Protein AF-A0A7S0FI07-F1 (afdb_monomer)

Structure (mmCIF, N/CA/C/O backbone):
data_AF-A0A7S0FI07-F1
#
_entry.id   AF-A0A7S0FI07-F1
#
loop_
_atom_site.group_PDB
_atom_site.id
_atom_site.type_symbol
_atom_site.label_atom_id
_atom_site.label_alt_id
_atom_site.label_comp_id
_atom_site.label_asym_id
_atom_site.label_entity_id
_atom_site.label_seq_id
_atom_site.pdbx_PDB_ins_code
_atom_site.Cartn_x
_atom_site.Cartn_y
_atom_site.Cartn_z
_atom_site.occupancy
_atom_site.B_iso_or_equiv
_atom_site.auth_seq_id
_atom_site.auth_comp_id
_atom_site.auth_asym_id
_atom_site.auth_atom_id
_atom_site.pdbx_PDB_model_num
ATOM 1 N N . ILE A 1 1 ? -4.159 -1.633 2.602 1.00 97.25 1 ILE A N 1
ATOM 2 C CA . ILE A 1 1 ? -3.227 -0.858 1.738 1.00 97.25 1 ILE A CA 1
ATOM 3 C C . ILE A 1 1 ? -1.785 -1.321 1.970 1.00 97.25 1 ILE A C 1
ATOM 5 O O . ILE A 1 1 ? -1.098 -0.778 2.839 1.00 97.25 1 ILE A O 1
ATOM 9 N N . PRO A 1 2 ? -1.316 -2.343 1.240 1.00 94.88 2 PRO A N 1
ATOM 10 C CA . PRO A 1 2 ? 0.093 -2.727 1.240 1.00 94.88 2 PRO A CA 1
ATOM 11 C C . PRO A 1 2 ? 0.998 -1.603 0.724 1.00 94.88 2 PRO A C 1
ATOM 13 O O . PRO A 1 2 ? 0.717 -1.014 -0.317 1.00 94.88 2 PRO A O 1
ATOM 16 N N . GLY A 1 3 ? 2.063 -1.268 1.461 1.00 91.81 3 GLY A N 1
ATOM 17 C CA . GLY A 1 3 ? 2.959 -0.158 1.096 1.00 91.81 3 GLY A CA 1
ATOM 18 C C . GLY A 1 3 ? 2.365 1.238 1.334 1.00 91.81 3 GLY A C 1
ATOM 19 O O . GLY A 1 3 ? 2.885 2.231 0.831 1.00 91.81 3 GLY A O 1
ATOM 20 N N . GLY A 1 4 ? 1.289 1.341 2.121 1.00 94.38 4 GLY A N 1
ATOM 21 C CA . GLY A 1 4 ? 0.544 2.588 2.337 1.00 94.38 4 GLY A CA 1
ATOM 22 C C . GLY A 1 4 ? 1.235 3.651 3.201 1.00 94.38 4 GLY A C 1
ATOM 23 O O . GLY A 1 4 ? 0.639 4.687 3.469 1.00 94.38 4 GLY A O 1
ATOM 24 N N . THR A 1 5 ? 2.474 3.436 3.646 1.00 93.94 5 THR A N 1
ATOM 25 C CA . THR A 1 5 ? 3.203 4.398 4.494 1.00 93.94 5 THR A CA 1
ATOM 26 C C . THR A 1 5 ? 3.771 5.592 3.722 1.00 93.94 5 THR A C 1
ATOM 28 O O . THR A 1 5 ? 4.233 6.546 4.343 1.00 93.94 5 THR A O 1
ATOM 31 N N . GLY A 1 6 ? 3.797 5.538 2.386 1.00 92.19 6 GLY A N 1
ATOM 32 C CA . GLY A 1 6 ? 4.234 6.646 1.529 1.00 92.19 6 GLY A CA 1
ATOM 33 C C . GLY A 1 6 ? 3.204 7.777 1.425 1.00 92.19 6 GLY A C 1
ATOM 34 O O . GLY A 1 6 ? 2.081 7.653 1.904 1.00 92.19 6 GLY A O 1
ATOM 35 N N . THR A 1 7 ? 3.569 8.871 0.754 1.00 93.31 7 THR A N 1
ATOM 36 C CA . THR A 1 7 ? 2.727 10.077 0.609 1.00 93.31 7 THR A CA 1
ATOM 37 C C . THR A 1 7 ? 1.359 9.786 -0.011 1.00 93.31 7 THR A C 1
ATOM 39 O O . THR A 1 7 ? 0.341 10.185 0.550 1.00 93.31 7 THR A O 1
ATOM 42 N N . ILE A 1 8 ? 1.322 9.034 -1.117 1.00 95.44 8 ILE A N 1
ATOM 43 C CA . ILE A 1 8 ? 0.070 8.622 -1.774 1.00 95.44 8 ILE A CA 1
ATOM 44 C C . ILE A 1 8 ? -0.773 7.764 -0.825 1.00 95.44 8 ILE A C 1
ATOM 46 O O . ILE A 1 8 ? -1.960 8.018 -0.652 1.00 95.44 8 ILE A O 1
ATOM 50 N N . GLY A 1 9 ? -0.157 6.783 -0.160 1.00 96.38 9 GLY A N 1
ATOM 51 C CA . GLY A 1 9 ? -0.863 5.893 0.760 1.00 96.38 9 GLY A CA 1
ATOM 52 C C . GLY A 1 9 ? -1.469 6.621 1.955 1.00 96.38 9 GLY A C 1
ATOM 53 O O . GLY A 1 9 ? -2.621 6.366 2.291 1.00 96.38 9 GLY A O 1
ATOM 54 N N . GLN A 1 10 ? -0.749 7.581 2.539 1.00 96.69 10 GLN A N 1
ATOM 55 C CA . GLN A 1 10 ? -1.261 8.414 3.628 1.00 96.69 10 GLN A CA 1
ATOM 56 C C . GLN A 1 10 ? -2.411 9.319 3.182 1.00 96.69 10 GLN A C 1
ATOM 58 O O . GLN A 1 10 ? -3.365 9.494 3.939 1.00 96.69 10 GLN A O 1
ATOM 63 N N . LYS A 1 11 ? -2.337 9.890 1.974 1.00 97.38 11 LYS A N 1
ATOM 64 C CA . LYS A 1 11 ? -3.410 10.718 1.410 1.00 97.38 11 LYS A CA 1
ATOM 65 C C . LYS A 1 11 ? -4.671 9.886 1.165 1.00 97.38 11 LYS A C 1
ATOM 67 O O . LYS A 1 11 ? -5.731 10.237 1.666 1.00 97.38 11 LYS A O 1
ATOM 72 N N . VAL A 1 12 ? -4.536 8.752 0.481 1.00 97.94 12 VAL A N 1
ATOM 73 C CA . VAL A 1 12 ? -5.646 7.822 0.219 1.00 97.94 12 VAL A CA 1
ATOM 74 C C . VAL A 1 12 ? -6.265 7.333 1.530 1.00 97.94 12 VAL A C 1
ATOM 76 O O . VAL A 1 12 ? -7.479 7.395 1.702 1.00 97.94 12 VAL A O 1
ATOM 79 N N . ALA A 1 13 ? -5.439 6.903 2.488 1.00 98.19 13 ALA A N 1
ATOM 80 C CA . ALA A 1 13 ? -5.913 6.401 3.773 1.00 98.19 13 ALA A CA 1
ATOM 81 C C . ALA A 1 13 ? -6.679 7.457 4.582 1.00 98.19 13 ALA A C 1
ATOM 83 O O . ALA A 1 13 ? -7.720 7.137 5.155 1.00 98.19 13 ALA A O 1
ATOM 84 N N . SER A 1 14 ? -6.205 8.707 4.621 1.00 98.00 14 SER A N 1
ATOM 85 C CA . SER A 1 14 ? -6.900 9.768 5.357 1.00 98.00 14 SER A CA 1
ATOM 86 C C . SER A 1 14 ? -8.191 10.190 4.664 1.00 98.00 14 SER A C 1
ATOM 88 O O . SER A 1 14 ? -9.191 10.421 5.342 1.00 98.00 14 SER A O 1
ATOM 90 N N . THR A 1 15 ? -8.215 10.244 3.328 1.00 98.12 15 THR A N 1
ATOM 91 C CA . THR A 1 15 ? -9.437 10.581 2.587 1.00 98.12 15 THR A CA 1
ATOM 92 C C . THR A 1 15 ? -10.502 9.493 2.751 1.00 98.12 15 THR A C 1
ATOM 94 O O . THR A 1 15 ? -11.612 9.817 3.171 1.00 98.12 15 THR A O 1
ATOM 97 N N . LEU A 1 16 ? -10.157 8.212 2.580 1.00 98.00 16 LEU A N 1
ATOM 98 C CA . LEU A 1 16 ? -11.072 7.092 2.852 1.00 98.00 16 LEU A CA 1
ATOM 99 C C . LEU A 1 16 ? -11.555 7.099 4.311 1.00 98.00 16 LEU A C 1
ATOM 101 O O . LEU A 1 16 ? -12.747 6.960 4.587 1.00 98.00 16 LEU A O 1
ATOM 105 N N . GLY A 1 17 ? -10.643 7.339 5.257 1.00 97.50 17 GLY A N 1
ATOM 106 C CA . GLY A 1 17 ? -10.983 7.486 6.671 1.00 97.50 17 GLY A CA 1
ATOM 107 C C . GLY A 1 17 ? -11.980 8.623 6.929 1.00 97.50 17 GLY A C 1
ATOM 108 O O . GLY A 1 17 ? -12.932 8.447 7.687 1.00 97.50 17 GLY A O 1
ATOM 109 N N . SER A 1 18 ? -11.821 9.777 6.274 1.00 97.44 18 SER A N 1
ATOM 110 C CA . SER A 1 18 ? -12.755 10.908 6.407 1.00 97.44 18 SER A CA 1
ATOM 111 C C . SER A 1 18 ? -14.141 10.637 5.814 1.00 97.44 18 SER A C 1
ATOM 113 O O . SER A 1 18 ? -15.126 11.183 6.305 1.00 97.44 18 SER A O 1
ATOM 115 N N . GLN A 1 19 ? -14.226 9.753 4.818 1.00 96.81 19 GLN A N 1
ATOM 116 C CA . GLN A 1 19 ? -15.480 9.293 4.212 1.00 96.81 19 GLN A CA 1
ATOM 117 C C . GLN A 1 19 ? -16.168 8.186 5.031 1.00 96.81 19 GLN A C 1
ATOM 119 O O . GLN A 1 19 ? -17.273 7.766 4.707 1.00 96.81 19 GLN A O 1
ATOM 124 N N . GLY A 1 20 ? -15.553 7.738 6.131 1.00 96.88 20 GLY A N 1
ATOM 125 C CA . GLY A 1 20 ? -16.136 6.765 7.055 1.00 96.88 20 GLY A CA 1
ATOM 126 C C . GLY A 1 20 ? -15.642 5.331 6.871 1.00 96.88 20 GLY A C 1
ATOM 127 O O . GLY A 1 20 ? -15.995 4.477 7.689 1.00 96.88 20 GLY A O 1
ATOM 128 N N . HIS A 1 21 ? -14.784 5.065 5.885 1.00 96.94 21 HIS A N 1
ATOM 129 C CA . HIS A 1 21 ? -14.209 3.739 5.670 1.00 96.94 21 HIS A CA 1
ATOM 130 C C . HIS A 1 21 ? -13.187 3.387 6.756 1.00 96.94 21 HIS A C 1
ATOM 132 O O . HIS A 1 21 ? -12.459 4.244 7.262 1.00 96.94 21 HIS A O 1
ATOM 138 N N . SER A 1 22 ? -13.116 2.104 7.102 1.00 97.69 22 SER A N 1
ATOM 139 C CA . SER A 1 22 ? -12.035 1.558 7.924 1.00 97.69 22 SER A CA 1
ATOM 140 C C . SER A 1 22 ? -10.844 1.238 7.028 1.00 97.69 22 SER A C 1
ATOM 142 O O . SER A 1 22 ? -10.991 0.539 6.028 1.00 97.69 22 SER A O 1
ATOM 144 N N . VAL A 1 23 ? -9.658 1.732 7.377 1.00 98.19 23 VAL A N 1
ATOM 145 C CA . VAL A 1 23 ? -8.452 1.559 6.564 1.00 98.19 23 VAL A CA 1
ATOM 146 C C . VAL A 1 23 ? -7.369 0.879 7.383 1.00 98.19 23 VAL A C 1
ATOM 148 O O . VAL A 1 23 ? -7.037 1.305 8.488 1.00 98.19 23 VAL A O 1
ATOM 151 N N . GLN A 1 24 ? -6.758 -0.154 6.811 1.00 97.62 24 GLN A N 1
ATOM 152 C CA . GLN A 1 24 ? -5.574 -0.786 7.377 1.00 97.62 24 GLN A CA 1
ATOM 153 C C . GLN A 1 24 ? -4.392 -0.650 6.414 1.00 97.62 24 GLN A C 1
ATOM 155 O O . GLN A 1 24 ? -4.460 -1.055 5.248 1.00 97.62 24 GLN A O 1
ATOM 160 N N . ILE A 1 25 ? -3.298 -0.056 6.882 1.00 97.00 25 ILE A N 1
ATOM 161 C CA . ILE A 1 25 ? -2.036 0.050 6.145 1.00 97.00 25 ILE A CA 1
ATOM 162 C C . ILE A 1 25 ? -1.157 -1.136 6.530 1.00 97.00 25 ILE A C 1
ATOM 164 O O . ILE A 1 25 ? -0.873 -1.329 7.711 1.00 97.00 25 ILE A O 1
ATOM 168 N N . LEU A 1 26 ? -0.689 -1.895 5.533 1.00 93.81 26 LEU A N 1
ATOM 169 C CA . LEU A 1 26 ? 0.289 -2.953 5.774 1.00 93.81 26 LEU A CA 1
ATOM 170 C C . LEU A 1 26 ? 1.700 -2.390 5.628 1.00 93.81 26 LEU A C 1
ATOM 172 O O . LEU A 1 26 ? 2.062 -1.833 4.582 1.00 93.81 26 LEU A O 1
ATOM 176 N N . CYS A 1 27 ? 2.490 -2.535 6.684 1.00 90.19 27 CYS A N 1
ATOM 177 C CA . CYS A 1 27 ? 3.855 -2.031 6.783 1.00 90.19 27 CYS A CA 1
ATOM 178 C C . CYS A 1 27 ? 4.761 -3.079 7.433 1.00 90.19 27 CYS A C 1
ATOM 180 O O . CYS A 1 27 ? 4.278 -3.992 8.088 1.00 90.19 27 CYS A O 1
ATOM 182 N N . ARG A 1 28 ? 6.078 -2.989 7.231 1.00 86.06 28 ARG A N 1
ATOM 183 C CA . ARG A 1 28 ? 7.005 -4.010 7.759 1.00 86.06 28 ARG A CA 1
ATOM 184 C C . ARG A 1 28 ? 7.173 -3.954 9.277 1.00 86.06 28 ARG A C 1
ATOM 186 O O . ARG A 1 28 ? 7.682 -4.901 9.866 1.00 86.06 28 ARG A O 1
ATOM 193 N N . ASN A 1 29 ? 6.832 -2.815 9.880 1.00 87.31 29 ASN A N 1
ATOM 194 C CA . ASN A 1 29 ? 6.930 -2.599 11.314 1.00 87.31 29 ASN A CA 1
ATOM 195 C C . ASN A 1 29 ? 6.017 -1.437 11.749 1.00 87.31 29 ASN A C 1
ATOM 197 O O . ASN A 1 29 ? 6.360 -0.263 11.595 1.00 87.31 29 ASN A O 1
ATOM 201 N N . ALA A 1 30 ? 4.860 -1.761 12.308 1.00 90.06 30 ALA A N 1
ATOM 202 C CA . ALA A 1 30 ? 3.820 -0.848 12.753 1.00 90.06 30 ALA A CA 1
ATOM 203 C C . ALA A 1 30 ? 4.283 -0.012 13.946 1.00 90.06 30 ALA A C 1
ATOM 205 O O . ALA A 1 30 ? 3.937 1.167 14.044 1.00 90.06 30 ALA A O 1
ATOM 206 N N . PHE A 1 31 ? 5.114 -0.579 14.825 1.00 89.19 31 PHE A N 1
ATOM 207 C CA . PHE A 1 31 ? 5.710 0.159 15.937 1.00 89.19 31 PHE A CA 1
ATOM 208 C C . PHE A 1 31 ? 6.606 1.298 15.428 1.00 89.19 31 PHE A C 1
ATOM 210 O O . PHE A 1 31 ? 6.427 2.452 15.817 1.00 89.19 31 PHE A O 1
ATOM 217 N N . LEU A 1 32 ? 7.518 1.013 14.494 1.00 89.12 32 LEU A N 1
ATOM 218 C CA . LEU A 1 32 ? 8.396 2.027 13.901 1.00 89.12 32 LEU A CA 1
ATOM 219 C C . LEU A 1 32 ? 7.628 2.998 12.996 1.00 89.12 32 LEU A C 1
ATOM 221 O O . LEU A 1 32 ? 7.880 4.203 13.032 1.00 89.12 32 LEU A O 1
ATOM 225 N N . ALA A 1 33 ? 6.654 2.507 12.228 1.00 90.19 33 ALA A N 1
ATOM 226 C CA . ALA A 1 33 ? 5.837 3.342 11.353 1.00 90.19 33 ALA A CA 1
ATOM 227 C C . ALA A 1 33 ? 4.923 4.306 12.135 1.00 90.19 33 ALA A C 1
ATOM 229 O O . ALA A 1 33 ? 4.631 5.398 11.640 1.00 90.19 33 ALA A O 1
ATOM 230 N N . SER A 1 34 ? 4.505 3.948 13.355 1.00 92.50 34 SER A N 1
ATOM 231 C CA . SER A 1 34 ? 3.706 4.798 14.256 1.00 92.50 34 SER A CA 1
ATOM 232 C C . SER A 1 34 ? 4.537 5.650 15.218 1.00 92.50 34 SER A C 1
ATOM 234 O O . SER A 1 34 ? 3.970 6.469 15.947 1.00 92.50 34 SER A O 1
ATOM 236 N N . ALA A 1 35 ? 5.866 5.511 15.223 1.00 91.50 35 ALA A N 1
ATOM 237 C CA . ALA A 1 35 ? 6.731 6.239 16.143 1.00 91.50 35 ALA A CA 1
ATOM 238 C C . ALA A 1 35 ? 6.511 7.768 16.043 1.00 91.50 35 ALA A C 1
ATOM 240 O O . ALA A 1 35 ? 6.323 8.295 14.941 1.00 91.50 35 ALA A O 1
ATOM 241 N N . PRO A 1 36 ? 6.537 8.519 17.166 1.00 90.69 36 PRO A N 1
ATOM 242 C CA . PRO A 1 36 ? 6.325 9.971 17.150 1.00 90.69 36 PRO A CA 1
ATOM 243 C C . PRO A 1 36 ? 7.303 10.721 16.240 1.00 90.69 36 PRO A C 1
ATOM 245 O O . PRO A 1 36 ? 6.927 11.706 15.612 1.00 90.69 36 PRO A O 1
ATOM 248 N N . ALA A 1 37 ? 8.538 10.228 16.155 1.00 87.75 37 ALA A N 1
ATOM 249 C CA . ALA A 1 37 ? 9.566 10.708 15.247 1.00 87.75 37 ALA A CA 1
ATOM 250 C C . ALA A 1 37 ? 9.958 9.595 14.27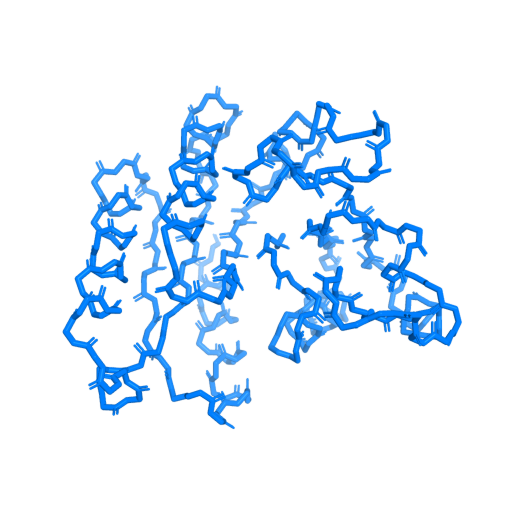3 1.00 87.75 37 ALA A C 1
ATOM 252 O O . ALA A 1 37 ? 9.904 8.412 14.616 1.00 87.75 37 ALA A O 1
ATOM 253 N N . ARG A 1 38 ? 10.381 9.975 13.065 1.00 86.81 38 ARG A N 1
ATOM 254 C CA . ARG A 1 38 ? 10.894 9.026 12.077 1.00 86.81 38 ARG A CA 1
A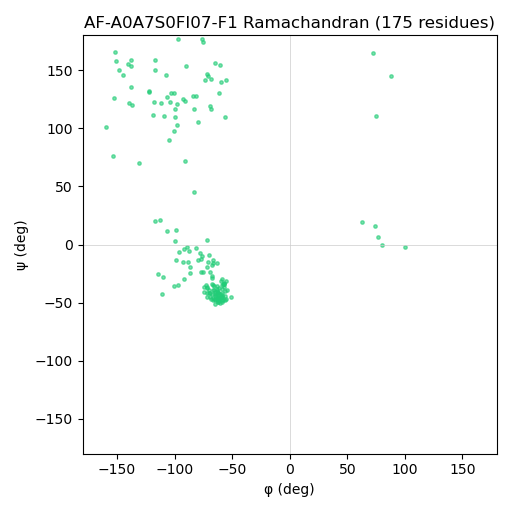TOM 255 C C . ARG A 1 38 ? 12.233 8.468 12.551 1.00 86.81 38 ARG A C 1
ATOM 257 O O . ARG A 1 38 ? 13.198 9.214 12.673 1.00 86.81 38 ARG A O 1
ATOM 264 N N . VAL A 1 39 ? 12.279 7.160 12.791 1.00 78.94 39 VAL A N 1
ATOM 265 C CA . VAL A 1 39 ? 13.484 6.468 13.281 1.00 78.94 39 VAL A CA 1
ATOM 266 C C . VAL A 1 39 ? 14.340 5.927 12.129 1.00 78.94 39 VAL A C 1
ATOM 268 O O . VAL A 1 39 ? 15.557 5.865 12.246 1.00 78.94 39 VAL A O 1
ATOM 271 N N . SER A 1 40 ? 13.722 5.570 10.998 1.00 77.19 40 SER A N 1
ATOM 272 C CA . SER A 1 40 ? 14.416 5.100 9.792 1.00 77.19 40 SER A CA 1
ATOM 273 C C . SER A 1 40 ? 13.624 5.445 8.523 1.00 77.19 40 SER A C 1
ATOM 275 O O . SER A 1 40 ? 12.412 5.697 8.558 1.00 77.19 40 SER A O 1
ATOM 277 N N . SER A 1 41 ? 14.313 5.487 7.383 1.00 72.69 41 SER A N 1
ATOM 278 C CA . SER A 1 41 ? 13.683 5.538 6.066 1.00 72.69 41 SER A CA 1
ATOM 279 C C . SER A 1 41 ? 13.091 4.213 5.607 1.00 72.69 41 SER A C 1
ATOM 281 O O . SER A 1 41 ? 12.169 4.233 4.792 1.00 72.69 41 SER A O 1
ATOM 283 N N . ASP A 1 42 ? 13.580 3.102 6.146 1.00 72.44 42 ASP A N 1
ATOM 284 C CA . ASP A 1 42 ? 13.507 1.791 5.495 1.00 72.44 42 ASP A CA 1
ATOM 285 C C . ASP A 1 42 ? 12.195 1.057 5.790 1.00 72.44 42 ASP A C 1
ATOM 287 O O . ASP A 1 42 ? 11.723 0.258 4.986 1.00 72.44 42 ASP A O 1
ATOM 291 N N . PHE A 1 43 ? 11.553 1.381 6.914 1.00 72.94 43 PHE A N 1
ATOM 292 C CA . PHE A 1 43 ? 10.313 0.737 7.366 1.00 72.94 43 PHE A CA 1
ATOM 293 C C . PHE A 1 43 ? 9.045 1.548 7.058 1.00 72.94 43 PHE A C 1
ATOM 295 O O . PHE A 1 43 ? 7.941 1.140 7.420 1.00 72.94 43 PHE A O 1
ATOM 302 N N . GLY A 1 44 ? 9.193 2.689 6.374 1.00 80.69 44 GLY A N 1
ATOM 303 C CA . GLY A 1 44 ? 8.123 3.672 6.220 1.00 80.69 44 GLY A CA 1
ATOM 304 C C . GLY A 1 44 ? 7.841 4.438 7.517 1.00 80.69 44 GLY A C 1
ATOM 305 O O . GLY A 1 44 ? 8.290 4.070 8.600 1.00 80.69 44 GLY A O 1
ATOM 306 N N . TRP A 1 45 ? 7.121 5.554 7.409 1.00 90.50 45 TRP A N 1
ATOM 307 C CA . TRP A 1 45 ? 6.739 6.352 8.572 1.00 90.50 45 TRP A CA 1
ATOM 308 C C . TRP A 1 45 ? 5.442 7.105 8.301 1.00 90.50 45 TRP A C 1
ATOM 310 O O . TRP A 1 45 ? 5.340 7.824 7.311 1.00 90.50 45 TRP A O 1
ATOM 320 N N . VAL A 1 46 ? 4.474 6.919 9.194 1.00 91.69 46 VAL A N 1
ATOM 321 C CA . VAL A 1 46 ? 3.171 7.597 9.198 1.00 91.69 46 VAL A CA 1
ATOM 322 C C . VAL A 1 46 ? 3.101 8.564 10.382 1.00 91.69 46 VAL A C 1
ATOM 324 O O . VAL A 1 46 ? 2.680 9.707 10.239 1.00 91.69 46 VAL A O 1
ATOM 327 N N . GLY A 1 47 ? 3.590 8.121 11.542 1.00 93.25 47 GLY A N 1
ATOM 328 C CA . GLY A 1 47 ? 3.729 8.930 12.745 1.00 93.25 47 GLY A CA 1
ATOM 329 C C . GLY A 1 47 ? 2.487 8.956 13.636 1.00 93.25 47 GLY A C 1
ATOM 330 O O . GLY A 1 47 ? 1.342 8.972 13.181 1.00 93.25 47 GLY A O 1
ATOM 331 N N . LYS A 1 48 ? 2.719 9.012 14.953 1.00 94.00 48 LYS A N 1
ATOM 332 C CA . LYS A 1 48 ? 1.659 8.997 15.976 1.00 94.00 48 LYS A CA 1
ATOM 333 C C . LYS A 1 48 ? 0.631 10.117 15.796 1.00 94.00 48 LYS A C 1
ATOM 335 O O . LYS A 1 48 ? -0.560 9.894 15.977 1.00 94.00 48 LYS A O 1
ATOM 340 N N . SER A 1 49 ? 1.086 11.317 15.427 1.00 95.31 49 SER A N 1
ATOM 341 C CA . SER A 1 49 ? 0.190 12.461 15.216 1.00 95.31 49 SER A CA 1
ATOM 342 C C . SER A 1 49 ? -0.786 12.226 14.066 1.00 95.31 49 SER A C 1
ATOM 344 O O . SER A 1 49 ? -1.939 12.625 14.176 1.00 95.31 49 SER A O 1
ATOM 346 N N . TYR A 1 50 ? -0.349 11.575 12.984 1.00 96.62 50 TYR A N 1
ATOM 347 C CA . TYR A 1 50 ? -1.231 11.246 11.869 1.00 96.62 50 TYR A CA 1
ATOM 348 C C . TYR A 1 50 ? -2.314 10.261 12.314 1.00 96.62 50 TYR A C 1
ATOM 350 O O . TYR A 1 50 ? -3.488 10.498 12.047 1.00 96.62 50 TYR A O 1
ATOM 358 N N . LEU A 1 51 ? -1.937 9.189 13.021 1.00 96.81 51 LEU A N 1
ATOM 359 C CA . LEU A 1 51 ? -2.888 8.165 13.472 1.00 96.81 51 LEU A CA 1
ATOM 360 C C . LEU A 1 51 ? -3.920 8.743 14.448 1.00 96.81 51 LEU A C 1
ATOM 362 O O . LEU A 1 51 ? -5.106 8.461 14.328 1.00 96.81 51 LEU A O 1
ATOM 366 N N . ASN A 1 52 ? -3.492 9.627 15.354 1.00 97.00 52 ASN A N 1
ATOM 367 C CA . ASN A 1 52 ? -4.405 10.326 16.260 1.00 97.00 52 ASN A CA 1
ATOM 368 C C . ASN A 1 52 ? -5.433 11.192 15.510 1.00 97.00 52 ASN A C 1
ATOM 370 O O . ASN A 1 52 ? -6.587 11.262 15.925 1.00 97.00 52 ASN A O 1
ATOM 374 N N . SER A 1 53 ? -5.028 11.839 14.414 1.00 97.62 53 SER A N 1
ATOM 375 C CA . SER A 1 53 ? -5.925 12.648 13.577 1.00 97.62 53 SER A CA 1
ATOM 376 C C . SER A 1 53 ? -6.785 11.816 12.619 1.00 97.62 53 SER A C 1
ATOM 378 O O . SER A 1 53 ? -7.735 12.344 12.049 1.00 97.62 53 SER A O 1
ATOM 380 N N . ASN A 1 54 ? -6.470 10.532 12.431 1.00 97.75 54 ASN A N 1
ATOM 381 C CA . ASN A 1 54 ? -7.141 9.632 11.494 1.00 97.75 54 ASN A CA 1
ATOM 382 C C . ASN A 1 54 ? -7.518 8.315 12.201 1.00 97.75 54 ASN A C 1
ATOM 384 O O . ASN A 1 54 ? -6.947 7.270 11.892 1.00 97.75 54 ASN A O 1
ATOM 388 N N . PRO A 1 55 ? -8.492 8.322 13.133 1.00 97.12 55 PRO A N 1
ATOM 389 C CA . PRO A 1 55 ? -8.774 7.182 14.015 1.00 97.12 55 PRO A CA 1
ATOM 390 C C . PRO A 1 55 ? -9.312 5.933 13.299 1.00 97.12 55 PRO A C 1
ATOM 392 O O . PRO A 1 55 ? -9.349 4.857 13.888 1.00 97.12 55 PRO A O 1
ATOM 395 N N . ARG A 1 56 ? -9.737 6.059 12.036 1.00 97.88 56 ARG A N 1
ATOM 396 C CA . ARG A 1 56 ? -10.144 4.926 11.188 1.00 97.88 56 ARG A CA 1
ATOM 397 C C . ARG A 1 56 ? -8.983 4.286 10.429 1.00 97.88 56 ARG A C 1
ATOM 399 O O . ARG A 1 56 ? -9.189 3.275 9.764 1.00 97.88 56 ARG A O 1
ATOM 406 N N . VAL A 1 57 ? -7.786 4.866 10.514 1.00 98.06 57 VAL A N 1
ATOM 407 C CA . VAL A 1 57 ? -6.571 4.323 9.913 1.00 98.06 57 VAL A CA 1
ATOM 408 C C . VAL A 1 57 ? -5.796 3.559 10.979 1.00 98.06 57 VAL A C 1
ATOM 410 O O . VAL A 1 57 ? -5.378 4.116 11.992 1.00 98.06 57 VAL A O 1
ATOM 413 N N . SER A 1 58 ? -5.578 2.275 10.729 1.00 97.06 58 SER A N 1
ATOM 414 C CA . SER A 1 58 ? -4.775 1.386 11.566 1.00 97.06 58 SER A CA 1
ATOM 415 C C . SER A 1 58 ? -3.559 0.870 10.798 1.00 97.06 58 SER A C 1
ATOM 417 O O . SER A 1 58 ? -3.525 0.893 9.564 1.00 97.06 58 SER A O 1
ATOM 419 N N . LEU A 1 59 ? -2.540 0.420 11.528 1.00 95.06 59 LEU A N 1
ATOM 420 C CA . LEU A 1 59 ? -1.360 -0.225 10.958 1.00 95.06 59 LEU A CA 1
ATOM 421 C C . LEU A 1 59 ? -1.395 -1.717 11.271 1.00 95.06 59 LEU A C 1
ATOM 423 O O . LEU A 1 59 ? -1.835 -2.115 12.348 1.00 95.06 59 LEU A O 1
ATOM 427 N N . ARG A 1 60 ? -0.884 -2.525 10.348 1.00 93.00 60 ARG A N 1
ATOM 428 C CA . ARG A 1 60 ? -0.711 -3.965 10.525 1.00 93.00 60 ARG A CA 1
ATOM 429 C C . ARG A 1 60 ? 0.637 -4.389 9.964 1.00 93.00 60 ARG A C 1
ATOM 431 O O . ARG A 1 60 ? 1.022 -3.961 8.873 1.00 93.00 60 ARG A O 1
ATOM 438 N N . ASP A 1 61 ? 1.344 -5.221 10.720 1.00 90.06 61 ASP A N 1
ATOM 439 C CA . ASP A 1 61 ? 2.601 -5.804 10.260 1.00 90.06 61 ASP A CA 1
ATOM 440 C C . ASP A 1 61 ? 2.354 -6.791 9.126 1.00 90.06 61 ASP A C 1
ATOM 442 O O . ASP A 1 61 ? 1.374 -7.533 9.149 1.00 90.06 61 ASP A O 1
ATOM 446 N N . TRP A 1 62 ? 3.251 -6.822 8.148 1.00 89.06 62 TRP A N 1
ATOM 447 C CA . TRP A 1 62 ? 3.289 -7.875 7.138 1.00 89.06 62 TRP A CA 1
ATOM 448 C C . TRP A 1 62 ? 4.711 -8.070 6.608 1.00 89.06 62 TRP A C 1
ATOM 450 O O . TRP A 1 62 ? 5.587 -7.225 6.803 1.00 89.06 62 TRP A O 1
ATOM 460 N N . ASP A 1 63 ? 4.923 -9.184 5.915 1.00 81.81 63 ASP A N 1
ATOM 461 C CA . ASP A 1 63 ? 6.225 -9.604 5.391 1.00 81.81 63 ASP A CA 1
ATOM 462 C C . ASP A 1 63 ? 6.729 -8.752 4.213 1.00 81.81 63 ASP A C 1
ATOM 464 O O . ASP A 1 63 ? 7.902 -8.802 3.859 1.00 81.81 63 ASP A O 1
ATOM 468 N N . GLY A 1 64 ? 5.873 -7.948 3.576 1.00 79.44 64 GLY A N 1
ATOM 469 C CA . GLY A 1 64 ? 6.283 -7.155 2.417 1.00 79.44 64 GLY A CA 1
ATOM 470 C C . GLY A 1 64 ? 6.723 -8.001 1.222 1.00 79.44 64 GLY A C 1
ATOM 471 O O . GLY A 1 64 ? 7.438 -7.479 0.364 1.00 79.44 64 GLY A O 1
ATOM 472 N N . GLY A 1 65 ? 6.327 -9.279 1.181 1.00 71.62 65 GLY A N 1
ATOM 473 C CA . GLY A 1 65 ? 6.751 -10.246 0.169 1.00 71.62 65 GLY A CA 1
ATOM 474 C C . GLY A 1 65 ? 8.162 -10.807 0.346 1.00 71.62 65 GLY A C 1
ATOM 475 O O . GLY A 1 65 ? 8.615 -11.522 -0.542 1.00 71.62 65 GLY A O 1
ATOM 476 N N . ASP A 1 66 ? 8.863 -10.502 1.440 1.00 67.69 66 ASP A N 1
ATOM 477 C CA . ASP A 1 66 ? 10.214 -11.006 1.693 1.00 67.69 66 ASP A CA 1
ATOM 478 C C . ASP A 1 66 ? 10.389 -11.398 3.163 1.00 67.69 66 ASP A C 1
ATOM 480 O O . ASP A 1 66 ? 10.230 -10.585 4.071 1.00 67.69 66 ASP A O 1
ATOM 484 N N . LEU A 1 67 ? 10.736 -12.662 3.397 1.00 57.69 67 LEU A N 1
ATOM 485 C CA . LEU A 1 67 ? 10.919 -13.212 4.740 1.00 57.69 67 LEU A CA 1
ATOM 486 C C . LEU A 1 67 ? 12.249 -12.788 5.386 1.00 57.69 67 LEU A C 1
ATOM 488 O O . LEU A 1 67 ? 12.445 -13.053 6.571 1.00 57.69 67 LEU A O 1
ATOM 492 N N . LEU A 1 68 ? 13.167 -12.167 4.633 1.00 54.72 68 LEU A N 1
ATOM 493 C CA . LEU A 1 68 ? 14.539 -11.909 5.085 1.00 54.72 68 LEU A CA 1
ATOM 494 C C . LEU A 1 68 ? 14.720 -10.596 5.868 1.00 54.72 68 LEU A C 1
ATOM 496 O O . LEU A 1 68 ? 15.676 -10.495 6.630 1.00 54.72 68 LEU A O 1
ATOM 500 N N . ASP A 1 69 ? 13.793 -9.638 5.749 1.00 53.16 69 ASP A N 1
ATOM 501 C CA . ASP A 1 69 ? 13.899 -8.287 6.344 1.00 53.16 69 ASP A CA 1
ATOM 502 C C . ASP A 1 69 ? 12.805 -7.979 7.390 1.00 53.16 69 ASP A C 1
ATOM 504 O O . ASP A 1 69 ? 12.501 -6.816 7.688 1.00 53.16 69 ASP A O 1
ATOM 508 N N . ILE A 1 70 ? 12.170 -9.009 7.955 1.00 56.16 70 ILE A N 1
ATOM 509 C CA . ILE A 1 70 ? 11.091 -8.808 8.925 1.00 56.16 70 ILE A CA 1
ATOM 510 C C . ILE A 1 70 ? 11.666 -8.582 10.325 1.00 56.16 70 ILE A C 1
ATOM 512 O O . ILE A 1 70 ? 12.292 -9.460 10.913 1.00 56.16 70 ILE A O 1
ATOM 516 N N . VAL A 1 71 ? 11.415 -7.393 10.875 1.00 53.03 71 VAL A N 1
ATOM 517 C CA . VAL A 1 71 ? 11.874 -6.998 12.220 1.00 53.03 71 VAL A CA 1
ATOM 518 C C . VAL A 1 71 ? 10.767 -7.165 13.279 1.00 53.03 71 VAL A C 1
ATOM 520 O O . VAL A 1 71 ? 11.047 -7.136 14.475 1.00 53.03 71 VAL A O 1
ATOM 523 N N . GLY A 1 72 ? 9.506 -7.358 12.871 1.00 55.59 72 GLY A N 1
ATOM 524 C CA . GLY A 1 72 ? 8.374 -7.617 13.773 1.00 55.59 72 GLY A CA 1
ATOM 525 C C . GLY A 1 72 ? 8.160 -9.109 14.047 1.00 55.59 72 GLY A C 1
ATOM 526 O O . GLY A 1 72 ? 8.502 -9.943 13.217 1.00 55.59 72 GLY A O 1
ATOM 527 N N . GLN A 1 73 ? 7.578 -9.465 15.196 1.00 57.00 73 GLN A N 1
ATOM 528 C CA . GLN A 1 73 ? 7.157 -10.849 15.490 1.00 57.00 73 GLN A CA 1
ATOM 529 C C . GLN A 1 73 ? 5.722 -11.144 15.015 1.00 57.00 73 GLN A C 1
ATOM 531 O O . GLN A 1 73 ? 5.362 -12.306 14.850 1.00 57.00 73 GLN A O 1
ATOM 536 N N . ASP A 1 74 ? 4.941 -10.103 14.703 1.00 64.25 74 ASP A N 1
ATOM 537 C CA . ASP A 1 74 ? 3.498 -10.206 14.454 1.00 64.25 74 ASP A CA 1
ATOM 538 C C . ASP A 1 74 ? 3.123 -10.265 12.966 1.00 64.25 74 ASP A C 1
ATOM 540 O O . ASP A 1 74 ? 1.958 -10.138 12.614 1.00 64.25 74 ASP A O 1
ATOM 544 N N . TRP A 1 75 ? 4.065 -10.468 12.045 1.00 72.06 75 TRP A N 1
ATOM 545 C CA . TRP A 1 75 ? 3.772 -10.509 10.602 1.00 72.06 75 TRP A CA 1
ATOM 546 C C . TRP A 1 75 ? 2.933 -11.721 10.169 1.00 72.06 75 TRP A C 1
ATOM 548 O O . TRP A 1 75 ? 2.367 -11.705 9.081 1.00 72.06 75 TRP A O 1
ATOM 558 N N . LEU A 1 76 ? 2.837 -12.774 10.979 1.00 81.94 76 LEU A N 1
ATOM 559 C CA . LEU A 1 76 ? 1.974 -13.921 10.691 1.00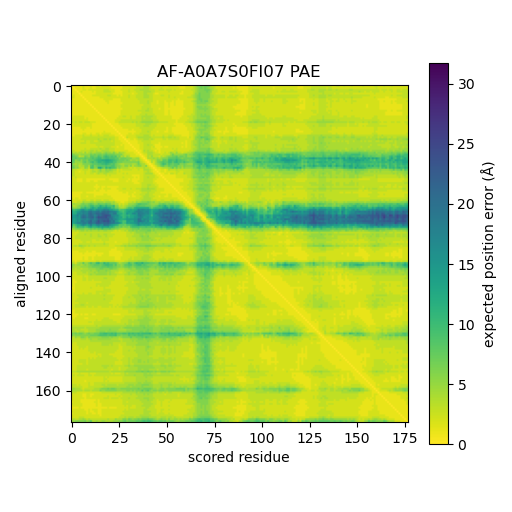 81.94 76 LEU A CA 1
ATOM 560 C C . LEU A 1 76 ? 0.491 -13.545 10.845 1.00 81.94 76 LEU A C 1
ATOM 562 O O . LEU A 1 76 ? 0.134 -12.741 11.701 1.00 81.94 76 LEU A O 1
ATOM 566 N N . GLY A 1 77 ? -0.372 -14.131 10.011 1.00 87.44 77 GLY A N 1
ATOM 567 C CA . GLY A 1 77 ? -1.828 -13.939 10.077 1.00 87.44 77 GLY A CA 1
ATOM 568 C C . GLY A 1 77 ? -2.349 -12.647 9.440 1.00 87.44 77 GLY A C 1
ATOM 569 O O . GLY A 1 77 ? -3.559 -12.444 9.398 1.00 87.44 77 GLY A O 1
ATOM 570 N N . TRP A 1 78 ? -1.475 -11.795 8.882 1.00 90.94 78 TRP A N 1
ATOM 571 C CA . TRP A 1 78 ? -1.894 -10.540 8.244 1.00 90.94 78 TRP A CA 1
ATOM 572 C C . TRP A 1 78 ? -2.941 -10.757 7.146 1.00 90.94 78 TRP A C 1
ATOM 574 O O . TRP A 1 78 ? -3.785 -9.897 6.925 1.00 90.94 78 TRP A O 1
ATOM 584 N N . GLN A 1 79 ? -2.893 -11.898 6.458 1.00 92.56 79 GLN A N 1
ATOM 585 C CA . GLN A 1 79 ? -3.827 -12.239 5.390 1.00 92.56 79 GLN A CA 1
ATOM 586 C C . GLN A 1 79 ? -5.246 -12.353 5.937 1.00 92.56 79 GLN A C 1
ATOM 588 O O . GLN A 1 79 ? -6.177 -11.783 5.377 1.00 92.56 79 GLN A O 1
ATOM 593 N N . ASP A 1 80 ? -5.395 -13.067 7.049 1.00 93.12 80 ASP A N 1
ATOM 594 C CA . ASP A 1 80 ? -6.698 -13.346 7.633 1.00 93.12 80 ASP A CA 1
ATOM 595 C C . ASP A 1 80 ? -7.250 -12.086 8.327 1.00 93.12 80 ASP A C 1
ATOM 597 O O . ASP A 1 80 ? -8.439 -11.792 8.189 1.00 93.12 80 ASP A O 1
ATOM 601 N N . ASP A 1 81 ? -6.375 -11.292 8.960 1.00 92.38 81 ASP A N 1
ATOM 602 C CA . ASP A 1 81 ? -6.720 -10.021 9.613 1.00 92.38 81 ASP A CA 1
ATOM 603 C C . ASP A 1 81 ? -7.105 -8.913 8.618 1.00 92.38 81 ASP A C 1
ATOM 605 O O . ASP A 1 81 ? -8.020 -8.129 8.877 1.00 92.38 81 ASP A O 1
ATOM 609 N N . ALA A 1 82 ? -6.373 -8.805 7.503 1.00 94.19 82 ALA A N 1
ATOM 610 C CA . ALA A 1 82 ? -6.455 -7.659 6.599 1.00 94.19 82 ALA A CA 1
ATOM 611 C C . ALA A 1 82 ? -7.308 -7.910 5.358 1.00 94.19 82 ALA A C 1
ATOM 613 O O . ALA A 1 82 ? -7.927 -6.974 4.857 1.00 94.19 82 ALA A O 1
ATOM 614 N N . LEU A 1 83 ? -7.288 -9.129 4.806 1.00 95.25 83 LEU A N 1
ATOM 615 C CA . LEU A 1 83 ? -7.882 -9.403 3.494 1.00 95.25 83 LEU A CA 1
ATOM 616 C C . LEU A 1 83 ? -9.292 -9.985 3.595 1.00 95.25 83 LEU A C 1
ATOM 618 O O . LEU A 1 83 ? -10.121 -9.647 2.757 1.00 95.25 83 LEU A O 1
ATOM 622 N N . THR A 1 84 ? -9.598 -10.810 4.603 1.00 95.50 84 THR A N 1
ATOM 623 C CA . THR A 1 84 ? -10.887 -11.530 4.712 1.00 95.50 84 THR A CA 1
ATOM 624 C C . THR A 1 84 ? -12.109 -10.608 4.640 1.00 95.50 84 THR A C 1
ATOM 626 O O . THR A 1 84 ? -13.102 -10.956 4.014 1.00 95.50 84 THR A O 1
ATOM 629 N N . GLY A 1 85 ? -12.036 -9.428 5.262 1.00 93.81 85 GLY A N 1
ATOM 630 C CA . GLY A 1 85 ? -13.126 -8.445 5.293 1.00 93.81 85 GLY A CA 1
ATOM 631 C C . GLY A 1 85 ? -12.907 -7.219 4.405 1.00 93.81 85 GLY A C 1
ATOM 632 O O . GLY A 1 85 ? -13.602 -6.227 4.587 1.00 93.81 85 GLY A O 1
ATOM 633 N N . ALA A 1 86 ? -11.910 -7.233 3.517 1.00 97.06 86 ALA A N 1
ATOM 634 C CA . ALA A 1 86 ? -11.598 -6.076 2.685 1.00 97.06 86 ALA A CA 1
ATOM 635 C C . ALA A 1 86 ? -12.523 -5.976 1.464 1.00 97.06 86 ALA A C 1
ATOM 637 O O . ALA A 1 86 ? -12.582 -6.899 0.654 1.00 97.06 86 ALA A O 1
ATOM 638 N N . ASP A 1 87 ? -13.147 -4.816 1.267 1.00 97.62 87 ASP A N 1
ATOM 639 C CA . ASP A 1 87 ? -13.847 -4.502 0.013 1.00 97.62 87 ASP A CA 1
ATOM 640 C C . ASP A 1 87 ? -12.848 -4.235 -1.126 1.00 97.62 87 ASP A C 1
ATOM 642 O O . ASP A 1 87 ? -13.064 -4.611 -2.279 1.00 97.62 87 ASP A O 1
ATOM 646 N N . ALA A 1 88 ? -11.706 -3.625 -0.791 1.00 98.06 88 ALA A N 1
ATOM 647 C CA . ALA A 1 88 ? -10.653 -3.294 -1.738 1.00 98.06 88 ALA A CA 1
ATOM 648 C C . ALA A 1 88 ? -9.243 -3.429 -1.145 1.00 98.06 88 ALA A C 1
ATOM 650 O O . ALA A 1 88 ? -8.977 -3.111 0.017 1.00 98.06 88 ALA A O 1
ATOM 651 N N . VAL A 1 89 ? -8.300 -3.832 -1.994 1.00 98.00 89 VAL A N 1
ATOM 652 C CA . VAL A 1 89 ? -6.870 -3.925 -1.704 1.00 98.00 89 VAL A CA 1
ATOM 653 C C . VAL A 1 89 ? -6.121 -2.986 -2.641 1.00 98.00 89 VAL A C 1
ATOM 655 O O . VAL A 1 89 ? -6.032 -3.212 -3.843 1.00 98.00 89 VAL A O 1
ATOM 658 N N . ILE A 1 90 ? -5.553 -1.924 -2.069 1.00 98.19 90 ILE A N 1
ATOM 659 C CA . ILE A 1 90 ? -4.806 -0.901 -2.810 1.00 98.19 90 ILE A CA 1
ATOM 660 C C . ILE A 1 90 ? -3.309 -1.176 -2.652 1.00 98.19 90 ILE A C 1
ATOM 662 O O . ILE A 1 90 ? -2.718 -0.834 -1.624 1.00 98.19 90 ILE A O 1
ATOM 666 N N . ASN A 1 91 ? -2.710 -1.835 -3.641 1.00 96.44 91 ASN A N 1
ATOM 667 C CA . ASN A 1 91 ? -1.295 -2.184 -3.673 1.00 96.44 91 ASN A CA 1
ATOM 668 C C . ASN A 1 91 ? -0.444 -0.975 -4.089 1.00 96.44 91 ASN A C 1
ATOM 670 O O . ASN A 1 91 ? -0.381 -0.604 -5.265 1.00 96.44 91 ASN A O 1
ATOM 674 N N . LEU A 1 92 ? 0.234 -0.393 -3.098 1.00 94.88 92 LEU A N 1
ATOM 675 C CA . LEU A 1 92 ? 1.152 0.738 -3.233 1.00 94.88 92 LEU A CA 1
ATOM 676 C C . LEU A 1 92 ? 2.603 0.335 -2.936 1.00 94.88 92 LEU A C 1
ATOM 678 O O . LEU A 1 92 ? 3.423 1.189 -2.596 1.00 94.88 92 LEU A O 1
ATOM 682 N N . CYS A 1 93 ? 2.942 -0.956 -3.028 1.00 90.56 93 CYS A N 1
ATOM 683 C CA . CYS A 1 93 ? 4.302 -1.431 -2.787 1.00 90.56 93 CYS A CA 1
ATOM 684 C C . CYS A 1 93 ? 5.310 -0.707 -3.697 1.00 90.56 93 CYS A C 1
ATOM 686 O O . CYS A 1 93 ? 5.349 -0.891 -4.920 1.00 90.56 93 CYS A O 1
ATOM 688 N N . GLY A 1 94 ? 6.123 0.145 -3.072 1.00 79.25 94 GLY A N 1
ATOM 689 C CA . GLY A 1 94 ? 7.183 0.906 -3.722 1.00 79.25 94 GLY A CA 1
ATOM 690 C C . GLY A 1 94 ? 8.419 0.061 -4.032 1.00 79.25 94 GLY A C 1
ATOM 691 O O . GLY A 1 94 ? 8.499 -1.110 -3.674 1.00 79.25 94 GLY A O 1
ATOM 692 N N . GLY A 1 95 ? 9.398 0.683 -4.693 1.00 77.94 95 GLY A N 1
ATOM 693 C CA . GLY A 1 95 ? 10.635 0.028 -5.120 1.00 77.94 95 GLY A CA 1
ATOM 694 C C . GLY A 1 95 ? 10.413 -0.890 -6.324 1.00 77.94 95 GLY A C 1
ATOM 695 O O . GLY A 1 95 ? 9.806 -1.943 -6.224 1.00 77.94 95 GLY A O 1
ATOM 696 N N . TYR A 1 96 ? 10.933 -0.529 -7.499 1.00 83.88 96 TYR A N 1
ATOM 697 C CA . TYR A 1 96 ? 10.806 -1.352 -8.719 1.00 83.88 96 TYR A CA 1
ATOM 698 C C . TYR A 1 96 ? 11.875 -2.456 -8.776 1.00 83.88 96 TYR A C 1
ATOM 700 O O . TYR A 1 96 ? 12.567 -2.654 -9.783 1.00 83.88 96 TYR A O 1
ATOM 708 N N . THR A 1 97 ? 12.054 -3.129 -7.643 1.00 87.31 97 THR A N 1
ATOM 709 C CA . THR A 1 97 ? 12.969 -4.250 -7.426 1.00 87.31 97 THR A CA 1
ATOM 710 C C . THR A 1 97 ? 12.214 -5.574 -7.551 1.00 87.31 97 THR A C 1
ATOM 712 O O . THR A 1 97 ? 11.003 -5.600 -7.764 1.00 87.31 97 THR A O 1
ATOM 715 N N . GLU A 1 98 ? 12.929 -6.690 -7.447 1.00 87.81 98 GLU A N 1
ATOM 716 C CA . GLU A 1 98 ? 12.320 -8.025 -7.398 1.00 87.81 98 GLU A CA 1
ATOM 717 C C . GLU A 1 98 ? 11.363 -8.185 -6.209 1.00 87.81 98 GLU A C 1
ATOM 719 O O . GLU A 1 98 ? 10.316 -8.813 -6.328 1.00 87.81 98 GLU A O 1
ATOM 724 N N . GLN A 1 99 ? 11.645 -7.492 -5.106 1.00 85.88 99 GLN A N 1
ATOM 725 C CA . GLN A 1 99 ? 10.802 -7.488 -3.916 1.00 85.88 99 GLN A CA 1
ATOM 726 C C . GLN A 1 99 ? 9.369 -7.017 -4.182 1.00 85.88 99 GLN A C 1
ATOM 728 O O . GLN A 1 99 ? 8.436 -7.565 -3.608 1.00 85.88 99 GLN A O 1
ATOM 733 N N . ARG A 1 100 ? 9.152 -6.067 -5.103 1.00 89.00 100 ARG A N 1
ATOM 734 C CA . ARG A 1 100 ? 7.792 -5.663 -5.500 1.00 89.00 100 ARG A CA 1
ATOM 735 C C . ARG A 1 100 ? 7.038 -6.780 -6.214 1.00 89.00 100 ARG A C 1
ATOM 737 O O . ARG A 1 100 ? 5.827 -6.890 -6.039 1.00 89.00 100 ARG A O 1
ATOM 744 N N . VAL A 1 101 ? 7.730 -7.594 -7.009 1.00 91.81 101 VAL A N 1
ATOM 745 C CA . VAL A 1 101 ? 7.119 -8.745 -7.688 1.00 91.81 101 VAL A CA 1
ATOM 746 C C . VAL A 1 101 ? 6.698 -9.781 -6.652 1.00 91.81 101 VAL A C 1
ATOM 748 O O . VAL A 1 101 ? 5.553 -10.218 -6.684 1.00 91.81 101 VAL A O 1
ATOM 751 N N . MET A 1 102 ? 7.572 -10.093 -5.690 1.00 90.88 102 MET A N 1
ATOM 752 C CA . MET A 1 102 ? 7.259 -11.022 -4.596 1.00 90.88 102 MET A CA 1
ATOM 753 C C . MET A 1 102 ? 6.111 -10.508 -3.716 1.00 90.88 102 MET A C 1
ATOM 755 O O . MET A 1 102 ? 5.178 -11.247 -3.419 1.00 90.88 102 MET A O 1
ATOM 759 N N . ALA A 1 103 ? 6.118 -9.218 -3.370 1.00 91.50 103 ALA A N 1
ATOM 760 C CA . ALA A 1 103 ? 5.030 -8.581 -2.632 1.00 91.50 103 ALA A CA 1
ATOM 761 C C . ALA A 1 103 ? 3.698 -8.679 -3.386 1.00 91.50 103 ALA A C 1
ATOM 763 O O . ALA A 1 103 ? 2.673 -9.019 -2.799 1.00 91.50 103 ALA A O 1
ATOM 764 N N . CYS A 1 104 ? 3.712 -8.407 -4.694 1.00 94.50 104 CYS A N 1
ATOM 765 C CA . CYS A 1 104 ? 2.524 -8.495 -5.534 1.00 94.50 104 CYS A CA 1
ATOM 766 C C . CYS A 1 104 ? 2.005 -9.932 -5.650 1.00 94.50 104 CYS A C 1
ATOM 768 O O . CYS A 1 104 ? 0.807 -10.139 -5.482 1.00 94.50 104 CYS A O 1
ATOM 770 N N . GLU A 1 105 ? 2.881 -10.911 -5.905 1.00 94.06 105 GLU A N 1
ATOM 771 C CA . GLU A 1 105 ? 2.510 -12.335 -5.934 1.00 94.06 105 GLU A CA 1
ATOM 772 C C . GLU A 1 105 ? 1.855 -12.737 -4.619 1.00 94.06 105 GLU A C 1
ATOM 774 O O . GLU A 1 105 ? 0.769 -13.317 -4.631 1.00 94.06 105 GLU A O 1
ATOM 779 N N . ARG A 1 106 ? 2.452 -12.343 -3.489 1.00 92.56 106 ARG A N 1
ATOM 780 C CA . ARG A 1 106 ? 1.929 -12.682 -2.172 1.00 92.56 106 ARG A CA 1
ATOM 781 C C . ARG A 1 106 ? 0.545 -12.088 -1.940 1.00 92.56 106 ARG A C 1
ATOM 783 O O . ARG A 1 106 ? -0.350 -12.811 -1.517 1.00 92.56 106 ARG A O 1
ATOM 790 N N . ILE A 1 107 ? 0.345 -10.803 -2.238 1.00 94.62 107 ILE A N 1
ATOM 791 C CA . ILE A 1 107 ? -0.970 -10.154 -2.097 1.00 94.62 107 ILE A CA 1
ATOM 792 C C . ILE A 1 107 ? -2.009 -10.862 -2.961 1.00 94.62 107 ILE A C 1
ATOM 794 O O . ILE A 1 107 ? -3.079 -11.198 -2.458 1.00 94.62 107 ILE A O 1
ATOM 798 N N . VAL A 1 108 ? -1.701 -11.099 -4.237 1.00 95.31 108 VAL A N 1
ATOM 799 C CA . VAL A 1 108 ? -2.629 -11.723 -5.190 1.00 95.31 108 VAL A CA 1
ATOM 800 C C . VAL A 1 108 ? -2.989 -13.135 -4.740 1.00 95.31 108 VAL A C 1
ATOM 802 O O . VAL A 1 108 ? -4.169 -13.466 -4.638 1.00 95.31 108 VAL A O 1
ATOM 805 N N . ARG A 1 109 ? -1.988 -13.954 -4.404 1.00 95.12 109 ARG A N 1
ATOM 806 C CA . ARG A 1 109 ? -2.189 -15.341 -3.978 1.00 95.12 109 ARG A CA 1
ATOM 807 C C . ARG A 1 109 ? -3.013 -15.438 -2.700 1.00 95.12 109 ARG A C 1
ATOM 809 O O . ARG A 1 109 ? -3.918 -16.263 -2.615 1.00 95.12 109 ARG A O 1
ATOM 816 N N . GLU A 1 110 ? -2.702 -14.621 -1.700 1.00 94.75 110 GLU A N 1
ATOM 817 C CA . GLU A 1 110 ? -3.431 -14.656 -0.431 1.00 94.75 110 GLU A CA 1
ATOM 818 C C . GLU A 1 110 ? -4.837 -14.069 -0.581 1.00 94.75 110 GLU A C 1
ATOM 820 O O . GLU A 1 110 ? -5.775 -14.630 -0.024 1.00 94.75 110 GLU A O 1
ATOM 825 N N . SER A 1 111 ? -5.019 -13.028 -1.403 1.00 94.69 111 SER A N 1
ATOM 826 C CA . SER A 1 111 ? -6.353 -12.497 -1.722 1.00 94.69 111 SER A CA 1
ATOM 827 C C . SER A 1 111 ? -7.216 -13.562 -2.393 1.00 94.69 111 SER A C 1
ATOM 829 O O . SER A 1 111 ? -8.335 -13.797 -1.957 1.00 94.69 111 SER A O 1
ATOM 831 N N . LEU A 1 112 ? -6.677 -14.293 -3.372 1.00 95.06 112 LEU A N 1
ATOM 832 C CA . LEU A 1 112 ? -7.366 -15.429 -3.990 1.00 95.06 112 LEU A CA 1
ATOM 833 C C . LEU A 1 112 ? -7.776 -16.513 -2.986 1.00 95.06 112 LEU A C 1
ATOM 835 O O . LEU A 1 112 ? -8.825 -17.134 -3.144 1.00 95.06 112 LEU A O 1
ATOM 839 N N . ARG A 1 113 ? -6.942 -16.753 -1.970 1.00 96.06 113 ARG A N 1
ATOM 840 C CA . ARG A 1 113 ? -7.194 -17.764 -0.941 1.00 96.06 113 ARG A CA 1
ATOM 841 C C . ARG A 1 113 ? -8.320 -17.357 0.010 1.00 96.06 113 ARG A C 1
ATOM 843 O O . ARG A 1 113 ? -9.130 -18.214 0.350 1.00 96.06 113 ARG A O 1
ATOM 850 N N . VAL A 1 114 ? -8.336 -16.107 0.485 1.00 97.00 114 VAL A N 1
ATOM 851 C CA . VAL A 1 114 ? -9.219 -15.695 1.601 1.00 97.00 114 VAL A CA 1
ATOM 852 C C . VAL A 1 114 ? -10.359 -14.768 1.210 1.00 97.00 114 VAL A C 1
ATOM 854 O O . VAL A 1 114 ? -11.391 -14.782 1.871 1.00 97.00 114 VAL A O 1
ATOM 857 N N . ASN A 1 115 ? -10.194 -13.965 0.161 1.00 97.06 115 ASN A N 1
ATOM 858 C CA . ASN A 1 115 ? -11.202 -13.019 -0.307 1.00 97.06 115 ASN A CA 1
ATOM 859 C C . ASN A 1 115 ? -11.030 -12.730 -1.814 1.00 97.06 115 ASN A C 1
ATOM 861 O O . ASN A 1 115 ? -10.516 -11.674 -2.202 1.00 97.06 115 ASN A O 1
ATOM 865 N N . PRO A 1 116 ? -11.446 -13.667 -2.687 1.00 96.12 116 PRO A N 1
ATOM 866 C CA . PRO A 1 116 ? -11.280 -13.536 -4.136 1.00 96.12 116 PRO A CA 1
ATOM 867 C C . PRO A 1 116 ? -12.172 -12.452 -4.764 1.00 96.12 116 PRO A C 1
ATOM 869 O O . PRO A 1 116 ? -12.013 -12.140 -5.943 1.00 96.12 116 PRO A O 1
ATOM 872 N N . THR A 1 117 ? -13.117 -11.892 -4.002 1.00 96.88 117 THR A N 1
ATOM 873 C CA . THR A 1 117 ? -14.071 -10.875 -4.465 1.00 96.88 117 THR A CA 1
ATOM 874 C C . THR A 1 117 ? -13.602 -9.440 -4.239 1.00 96.88 117 THR A C 1
ATOM 876 O O . THR A 1 117 ? -14.167 -8.534 -4.849 1.00 96.88 117 THR A O 1
ATOM 879 N N . ALA A 1 118 ? -12.579 -9.214 -3.410 1.00 97.25 118 ALA A N 1
ATOM 880 C CA . ALA A 1 118 ? -12.058 -7.874 -3.149 1.00 97.25 118 ALA A CA 1
ATOM 881 C C . ALA A 1 118 ? -11.558 -7.189 -4.432 1.00 97.25 118 ALA A C 1
ATOM 883 O O . ALA A 1 118 ? -10.884 -7.809 -5.260 1.00 97.25 118 ALA A O 1
ATOM 884 N N . MET A 1 119 ? -11.822 -5.889 -4.567 1.00 98.00 119 MET A N 1
ATOM 885 C CA . MET A 1 119 ? -11.292 -5.071 -5.659 1.00 98.00 119 MET A CA 1
ATOM 886 C C . MET A 1 119 ? -9.780 -4.875 -5.510 1.00 98.00 119 MET A C 1
ATOM 888 O O . MET A 1 119 ? -9.307 -4.289 -4.538 1.00 98.00 119 MET A O 1
ATOM 892 N N . GLN A 1 120 ? -9.000 -5.326 -6.489 1.00 98.12 120 GLN A N 1
ATOM 893 C CA . GLN A 1 120 ? -7.539 -5.233 -6.482 1.00 98.12 120 GLN A CA 1
ATOM 894 C C . GLN A 1 120 ? -7.072 -4.028 -7.294 1.00 98.12 120 GLN A C 1
ATOM 896 O O . GLN A 1 120 ? -7.022 -4.065 -8.525 1.00 98.12 120 GLN A O 1
ATOM 901 N N . ILE A 1 121 ? -6.683 -2.961 -6.603 1.00 98.38 121 ILE A N 1
ATOM 902 C CA . ILE A 1 121 ? -6.172 -1.735 -7.217 1.00 98.38 121 ILE A CA 1
ATOM 903 C C . ILE A 1 121 ? -4.649 -1.754 -7.136 1.00 98.38 121 ILE A C 1
ATOM 905 O O . ILE A 1 121 ? -4.077 -1.730 -6.049 1.00 98.38 121 ILE A O 1
ATOM 909 N N . THR A 1 122 ? -3.969 -1.783 -8.277 1.00 96.88 122 THR A N 1
ATOM 910 C CA . THR A 1 122 ? -2.501 -1.720 -8.339 1.00 96.88 122 THR A CA 1
ATOM 911 C C . THR A 1 122 ? -2.064 -0.412 -8.960 1.00 96.88 122 THR A C 1
ATOM 913 O O . THR A 1 122 ? -2.425 -0.119 -10.098 1.00 96.88 122 THR A O 1
ATOM 916 N N . LEU A 1 123 ? -1.265 0.355 -8.216 1.00 96.00 123 LEU A N 1
ATOM 917 C CA . LEU A 1 123 ? -0.734 1.633 -8.671 1.00 96.00 123 LEU A CA 1
ATOM 918 C C . LEU A 1 123 ? 0.717 1.487 -9.144 1.00 96.00 123 LEU A C 1
ATOM 920 O O . LEU A 1 123 ? 1.592 0.961 -8.441 1.00 96.00 123 LEU A O 1
ATOM 924 N N . SER A 1 124 ? 0.990 2.005 -10.333 1.00 95.19 124 SER A N 1
ATOM 925 C CA . SER A 1 124 ? 2.313 1.985 -10.949 1.00 95.19 124 SER A CA 1
ATOM 926 C C . SER A 1 124 ? 2.622 3.326 -11.621 1.00 95.19 124 SER A C 1
ATOM 928 O O . SER A 1 124 ? 1.697 4.007 -12.064 1.00 95.19 124 SER A O 1
ATOM 930 N N . PRO A 1 125 ? 3.900 3.713 -11.762 1.00 93.75 125 PRO A N 1
ATOM 931 C CA . PRO A 1 125 ? 4.259 4.876 -12.548 1.00 93.75 125 PRO A CA 1
ATOM 932 C C . PRO A 1 125 ? 3.940 4.683 -14.020 1.00 93.75 125 PRO A C 1
ATOM 934 O O . PRO A 1 1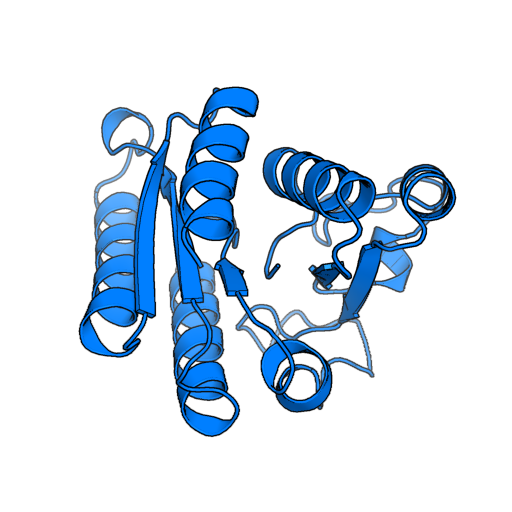25 ? 3.938 3.551 -14.525 1.00 93.75 125 PRO A O 1
ATOM 937 N N . VAL A 1 126 ? 3.761 5.797 -14.715 1.00 95.19 126 VAL A N 1
ATOM 938 C CA . VAL A 1 126 ? 3.877 5.838 -16.172 1.00 95.19 126 VAL A CA 1
ATOM 939 C C . VAL A 1 126 ? 5.284 5.416 -16.611 1.00 95.19 126 VAL A C 1
ATOM 941 O O . VAL A 1 126 ? 6.255 5.483 -15.853 1.00 95.19 126 VAL A O 1
ATOM 944 N N . ASP A 1 127 ? 5.402 4.915 -17.835 1.00 93.44 127 ASP A N 1
ATOM 945 C CA . ASP A 1 127 ? 6.649 4.324 -18.322 1.00 93.44 127 ASP A CA 1
ATOM 946 C C . ASP A 1 127 ? 7.760 5.369 -18.519 1.00 93.44 127 ASP A C 1
ATOM 948 O O . ASP A 1 127 ? 8.945 5.021 -18.487 1.00 93.44 127 ASP A O 1
ATOM 952 N N . GLU A 1 128 ? 7.398 6.634 -18.710 1.00 93.31 128 GLU A N 1
ATOM 953 C CA . GLU A 1 128 ? 8.291 7.791 -18.809 1.00 93.31 128 GLU A CA 1
ATOM 954 C C . GLU A 1 128 ? 9.069 8.011 -17.505 1.00 93.31 128 GLU A C 1
ATOM 956 O O . GLU A 1 128 ? 10.264 8.309 -17.536 1.00 93.31 128 GLU A O 1
ATOM 961 N N . ASP A 1 129 ? 8.431 7.746 -16.364 1.00 91.69 129 ASP A N 1
ATOM 962 C CA . ASP A 1 129 ? 9.033 7.843 -15.031 1.00 91.69 129 ASP A CA 1
ATOM 963 C C . ASP A 1 129 ? 9.938 6.639 -14.694 1.00 91.69 129 ASP A C 1
ATOM 965 O O . ASP A 1 129 ? 10.652 6.616 -13.683 1.00 91.69 129 ASP A O 1
ATOM 969 N N . LEU A 1 130 ? 9.946 5.610 -15.547 1.00 90.56 130 LEU A N 1
ATOM 970 C CA . LEU A 1 130 ? 10.735 4.393 -15.378 1.00 90.56 130 LEU A CA 1
ATOM 971 C C . LEU A 1 130 ? 11.941 4.397 -16.323 1.00 90.56 130 LEU A C 1
ATOM 973 O O . LEU A 1 130 ? 11.914 3.849 -17.422 1.00 90.56 130 LEU A O 1
ATOM 977 N N . SER A 1 131 ? 13.064 4.935 -15.850 1.00 87.69 131 SER A N 1
ATOM 978 C CA . SER A 1 131 ? 14.295 5.074 -16.648 1.00 87.69 131 SER A CA 1
ATOM 979 C C . SER A 1 131 ? 14.947 3.760 -17.114 1.00 87.69 131 SER A C 1
ATOM 981 O O . SER A 1 131 ? 15.795 3.774 -18.002 1.00 87.69 131 SER A O 1
ATOM 983 N N . MET A 1 132 ? 14.583 2.611 -16.534 1.00 91.12 132 MET A N 1
ATOM 984 C CA . MET A 1 132 ? 15.204 1.313 -16.826 1.00 91.12 132 MET A CA 1
ATOM 985 C C . MET A 1 132 ? 14.171 0.305 -17.323 1.00 91.12 132 MET A C 1
ATOM 987 O O . MET A 1 132 ? 13.169 0.073 -16.647 1.00 91.12 132 MET A O 1
ATOM 991 N N . LYS A 1 133 ? 14.477 -0.391 -18.428 1.00 91.00 133 LYS A N 1
ATOM 992 C CA . LYS A 1 133 ? 13.631 -1.465 -18.981 1.00 91.00 133 LYS A CA 1
ATOM 993 C C . LYS A 1 133 ? 13.240 -2.505 -17.926 1.00 91.00 133 LYS A C 1
ATOM 995 O O . LYS A 1 133 ? 12.069 -2.820 -17.788 1.00 91.00 133 LYS A O 1
ATOM 1000 N N . LEU A 1 134 ? 14.197 -2.943 -17.105 1.00 92.19 134 LEU A N 1
ATOM 1001 C CA . LEU A 1 134 ? 13.947 -3.925 -16.045 1.00 92.19 134 LEU A CA 1
ATOM 1002 C C . LEU A 1 134 ? 12.861 -3.478 -15.047 1.00 92.19 134 LEU A C 1
ATOM 1004 O O . LEU A 1 134 ? 12.116 -4.308 -14.534 1.00 92.19 134 LEU A O 1
ATOM 1008 N N . LYS A 1 135 ? 12.751 -2.172 -14.767 1.00 92.31 135 LYS A N 1
ATOM 1009 C CA . LYS A 1 135 ? 11.688 -1.641 -13.902 1.00 92.31 135 LYS A CA 1
ATOM 1010 C C . LYS A 1 135 ? 10.327 -1.723 -14.599 1.00 92.31 135 LYS A C 1
ATOM 1012 O O . LYS A 1 135 ? 9.366 -2.135 -13.961 1.00 92.31 135 LYS A O 1
ATOM 1017 N N . LYS A 1 136 ? 10.267 -1.396 -15.896 1.00 94.62 136 LYS A N 1
ATOM 1018 C CA . LYS A 1 136 ? 9.052 -1.514 -16.722 1.00 94.62 136 LYS A CA 1
ATOM 1019 C C . LYS A 1 136 ? 8.569 -2.961 -16.800 1.00 94.62 136 LYS A C 1
ATOM 1021 O O . LYS A 1 136 ? 7.402 -3.223 -16.533 1.00 94.62 136 LYS A O 1
ATOM 1026 N N . ASP A 1 137 ? 9.484 -3.896 -17.052 1.00 94.56 137 ASP A N 1
ATOM 1027 C CA . ASP A 1 137 ? 9.182 -5.329 -17.138 1.00 94.56 137 ASP A CA 1
ATOM 1028 C C . ASP A 1 137 ? 8.596 -5.858 -15.815 1.00 94.56 137 ASP A C 1
ATOM 1030 O O . ASP A 1 137 ? 7.602 -6.581 -15.812 1.00 94.56 137 ASP A O 1
ATOM 1034 N N . ARG A 1 138 ? 9.157 -5.443 -14.670 1.00 94.19 138 ARG A N 1
ATOM 1035 C CA . ARG A 1 138 ? 8.635 -5.804 -13.339 1.00 94.19 138 ARG A CA 1
ATOM 1036 C C . ARG A 1 138 ? 7.248 -5.232 -13.078 1.00 94.19 138 ARG A C 1
ATOM 1038 O O . ARG A 1 138 ? 6.396 -5.930 -12.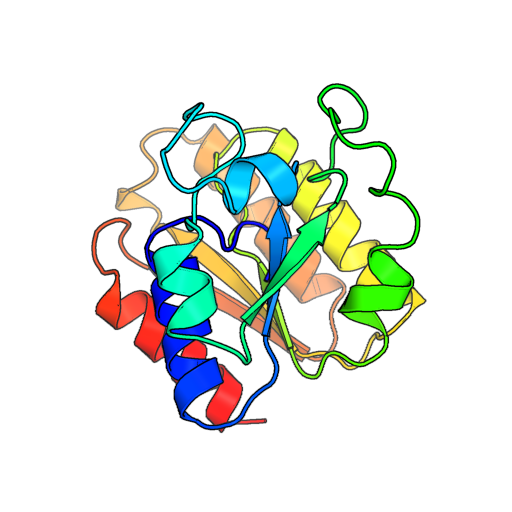538 1.00 94.19 138 ARG A O 1
ATOM 1045 N N . VAL A 1 139 ? 7.013 -3.978 -13.457 1.00 94.69 139 VAL A N 1
ATOM 1046 C CA . VAL A 1 139 ? 5.689 -3.362 -13.327 1.00 94.69 139 VAL A CA 1
ATOM 1047 C C . VAL A 1 139 ? 4.665 -4.104 -14.185 1.00 94.69 139 VAL A C 1
ATOM 1049 O O . VAL A 1 139 ? 3.611 -4.479 -13.677 1.00 94.69 139 VAL A O 1
ATOM 1052 N N . ALA A 1 140 ? 4.994 -4.373 -15.449 1.00 95.44 140 ALA A N 1
ATOM 1053 C CA . ALA A 1 140 ? 4.129 -5.121 -16.355 1.00 95.44 140 ALA A CA 1
ATOM 1054 C C . ALA A 1 140 ? 3.818 -6.527 -15.818 1.00 95.44 140 ALA A C 1
ATOM 1056 O O . ALA A 1 140 ? 2.682 -6.986 -15.918 1.00 95.44 140 ALA A O 1
ATOM 1057 N N . LEU A 1 141 ? 4.799 -7.190 -15.198 1.00 95.94 141 LEU A N 1
ATOM 1058 C CA . LEU A 1 141 ? 4.601 -8.486 -14.555 1.00 95.94 141 LEU A CA 1
ATOM 1059 C C . LEU A 1 141 ? 3.603 -8.407 -13.390 1.00 95.94 141 LEU A C 1
ATOM 1061 O O . LEU A 1 141 ? 2.694 -9.230 -13.327 1.00 95.94 141 LEU A O 1
ATOM 1065 N N . CYS A 1 142 ? 3.724 -7.414 -12.504 1.00 95.62 142 CYS A N 1
ATOM 1066 C CA . CYS A 1 142 ? 2.764 -7.209 -11.413 1.00 95.62 142 CYS A CA 1
ATOM 1067 C C . CYS A 1 142 ? 1.343 -6.963 -11.937 1.00 95.62 142 CYS A C 1
ATOM 1069 O O . CYS A 1 142 ? 0.386 -7.559 -11.450 1.00 95.62 142 CYS A O 1
ATOM 1071 N N . GLU A 1 143 ? 1.199 -6.116 -12.954 1.00 96.75 143 GLU A N 1
ATOM 1072 C CA . GLU A 1 143 ? -0.109 -5.800 -13.538 1.00 96.75 143 GLU A CA 1
ATOM 1073 C C . GLU A 1 143 ? -0.738 -6.999 -14.229 1.00 96.75 143 GLU A C 1
ATOM 1075 O O . GLU A 1 143 ? -1.939 -7.223 -14.099 1.00 96.75 143 GLU A O 1
ATOM 1080 N N . LYS A 1 144 ? 0.075 -7.797 -14.923 1.00 97.69 144 LYS A N 1
ATOM 1081 C CA . LYS A 1 144 ? -0.373 -9.058 -15.501 1.00 97.69 144 LYS A CA 1
ATOM 1082 C C . LYS A 1 144 ? -0.839 -10.023 -14.412 1.00 97.69 144 LYS A C 1
ATOM 1084 O O . LYS A 1 144 ? -1.925 -10.571 -14.535 1.00 97.69 144 LYS A O 1
ATOM 1089 N N . MET A 1 145 ? -0.071 -10.190 -13.330 1.00 96.38 145 MET A N 1
ATOM 1090 C CA . MET A 1 145 ? -0.476 -11.052 -12.212 1.00 96.38 145 MET A CA 1
ATOM 1091 C C . MET A 1 145 ? -1.835 -10.640 -11.649 1.00 96.38 145 MET A C 1
ATOM 1093 O O . MET A 1 145 ? -2.680 -11.497 -11.436 1.00 96.38 145 MET A O 1
ATOM 1097 N N . VAL A 1 146 ? -2.071 -9.347 -11.450 1.00 96.75 146 VAL A N 1
ATOM 1098 C CA . VAL A 1 146 ? -3.345 -8.858 -10.912 1.00 96.75 146 VAL A CA 1
ATOM 1099 C C . VAL A 1 146 ? -4.491 -9.072 -11.905 1.00 96.75 146 VAL A C 1
ATOM 1101 O O . VAL A 1 146 ? -5.521 -9.611 -11.519 1.00 96.75 146 VAL A O 1
ATOM 1104 N N . LYS A 1 147 ? -4.312 -8.723 -13.183 1.00 97.25 147 LYS A N 1
ATOM 1105 C CA . LYS A 1 147 ? -5.357 -8.879 -14.213 1.00 97.25 147 LYS A CA 1
ATOM 1106 C C . LYS A 1 147 ? -5.727 -10.335 -14.480 1.00 97.25 147 LYS A C 1
ATOM 1108 O O . LYS A 1 147 ? -6.900 -10.638 -14.662 1.00 97.25 147 LYS A O 1
ATOM 1113 N N . ASP A 1 148 ? -4.734 -11.219 -14.515 1.00 97.44 148 ASP A N 1
ATOM 1114 C CA . ASP A 1 148 ? -4.940 -12.623 -14.875 1.00 97.44 148 ASP A CA 1
ATOM 1115 C C . ASP A 1 148 ? -5.560 -13.429 -13.722 1.00 97.44 148 ASP A C 1
ATOM 1117 O O . ASP A 1 148 ? -6.171 -14.468 -13.963 1.00 97.44 148 ASP A O 1
ATOM 1121 N N . ASN A 1 149 ? -5.392 -12.976 -12.473 1.00 97.19 149 ASN A N 1
ATOM 1122 C CA . ASN A 1 149 ? -5.771 -13.747 -11.287 1.00 97.19 149 ASN A CA 1
ATOM 1123 C C . ASN A 1 149 ? -6.918 -13.128 -10.480 1.00 97.19 149 ASN A C 1
ATOM 1125 O O . ASN A 1 149 ? -7.615 -13.861 -9.788 1.00 97.19 149 ASN A O 1
ATOM 1129 N N . CYS A 1 150 ? -7.143 -11.815 -10.535 1.00 96.44 150 CYS A N 1
ATOM 1130 C CA . CYS A 1 150 ? -8.128 -11.149 -9.682 1.00 96.44 150 CYS A CA 1
ATOM 1131 C C . CYS A 1 150 ? -9.394 -10.800 -10.472 1.00 96.44 150 CYS A C 1
ATOM 1133 O O . CYS A 1 150 ? -9.331 -10.052 -11.446 1.00 96.44 150 CYS A O 1
ATOM 1135 N N . MET A 1 151 ? -10.549 -11.296 -10.010 1.00 95.06 151 MET A N 1
ATOM 1136 C CA . MET A 1 151 ? -11.848 -11.090 -10.669 1.00 95.06 151 MET A CA 1
ATOM 1137 C C . MET A 1 151 ? -12.201 -9.605 -10.808 1.00 95.06 151 MET A C 1
ATOM 1139 O O . MET A 1 151 ? -12.604 -9.162 -11.880 1.00 95.06 151 MET A O 1
ATOM 1143 N N . ASN A 1 152 ? -12.002 -8.847 -9.730 1.00 97.25 152 ASN A N 1
ATOM 1144 C CA . ASN A 1 152 ? -12.211 -7.407 -9.682 1.00 97.25 152 ASN A CA 1
ATOM 1145 C C . ASN A 1 152 ? -10.843 -6.738 -9.589 1.00 97.25 152 ASN A C 1
ATOM 1147 O O . ASN A 1 152 ? -10.152 -6.879 -8.578 1.00 97.25 152 ASN A O 1
ATOM 1151 N N . SER A 1 153 ? -10.412 -6.047 -10.645 1.00 97.69 153 SER A N 1
ATOM 1152 C CA . SER A 1 153 ? -9.108 -5.388 -10.636 1.00 97.69 153 SER A CA 1
ATOM 1153 C C . SER A 1 153 ? -9.039 -4.104 -11.454 1.00 97.69 153 SER A C 1
ATOM 1155 O O . SER A 1 153 ? -9.699 -3.945 -12.479 1.00 97.69 153 SER A O 1
ATOM 1157 N N . ALA A 1 154 ? -8.171 -3.197 -11.004 1.00 98.06 154 ALA A N 1
ATOM 1158 C CA . ALA A 1 154 ? -7.813 -1.969 -11.695 1.00 98.06 154 ALA A CA 1
ATOM 1159 C C . ALA A 1 154 ? -6.293 -1.751 -11.619 1.00 98.06 154 ALA A C 1
ATOM 1161 O O . ALA A 1 154 ? -5.717 -1.613 -10.540 1.00 98.06 154 ALA A O 1
ATOM 1162 N N . CYS A 1 155 ? -5.624 -1.694 -12.772 1.00 97.56 155 CYS A N 1
ATOM 1163 C CA . CYS A 1 15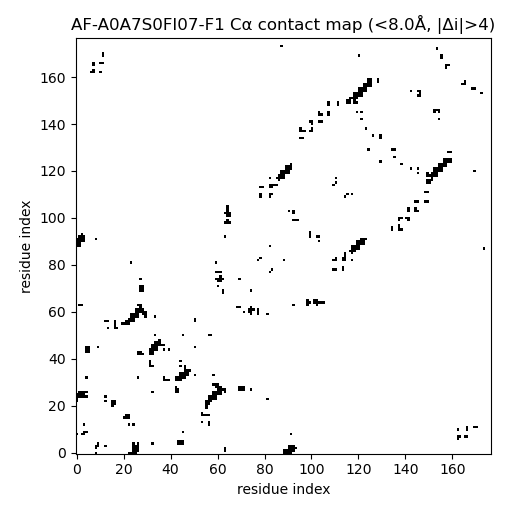5 ? -4.213 -1.305 -12.852 1.00 97.56 155 CYS A CA 1
ATOM 1164 C C . CYS A 1 155 ? -4.122 0.158 -13.281 1.00 97.56 155 CYS A C 1
ATOM 1166 O O . CYS A 1 155 ? -4.422 0.491 -14.428 1.00 97.56 155 CYS A O 1
ATOM 1168 N N . LEU A 1 156 ? -3.715 1.021 -12.355 1.00 97.50 156 LEU A N 1
ATOM 1169 C CA . LEU A 1 156 ? -3.673 2.465 -12.534 1.00 97.50 156 LEU A CA 1
ATOM 1170 C C . LEU A 1 156 ? -2.235 2.928 -12.785 1.00 97.50 156 LEU A C 1
ATOM 1172 O O . LEU A 1 156 ? -1.318 2.603 -12.028 1.00 97.50 156 LEU A O 1
ATOM 1176 N N . ARG A 1 157 ? -2.059 3.727 -13.841 1.00 95.56 157 ARG A N 1
ATOM 1177 C CA . ARG A 1 157 ? -0.790 4.368 -14.207 1.00 95.56 157 ARG A CA 1
ATOM 1178 C C . ARG A 1 157 ? -0.836 5.861 -13.889 1.00 95.56 157 ARG A C 1
ATOM 1180 O O . ARG A 1 157 ? -1.784 6.551 -14.288 1.00 95.56 157 ARG A O 1
ATOM 1187 N N . VAL A 1 158 ? 0.155 6.346 -13.144 1.00 95.19 158 VAL A N 1
ATOM 1188 C CA . VAL A 1 158 ? 0.214 7.729 -12.631 1.00 95.19 158 VAL A CA 1
ATOM 1189 C C . VAL A 1 158 ? 1.622 8.299 -12.701 1.00 95.19 158 VAL A C 1
ATOM 1191 O O . VAL A 1 158 ? 2.590 7.548 -12.700 1.00 95.19 158 VAL A O 1
ATOM 1194 N N . GLU A 1 159 ? 1.748 9.617 -12.754 1.00 94.06 159 GLU A N 1
ATOM 1195 C CA . GLU A 1 159 ? 3.052 10.271 -12.632 1.00 94.06 159 GLU A CA 1
ATOM 1196 C C . GLU A 1 159 ? 3.527 10.213 -11.173 1.00 94.06 159 GLU A C 1
ATOM 1198 O O . GLU A 1 159 ? 2.726 10.365 -10.247 1.00 94.06 159 GLU A O 1
ATOM 1203 N N . ILE A 1 160 ? 4.826 10.006 -10.933 1.00 86.31 160 ILE A N 1
ATOM 1204 C CA . ILE A 1 160 ? 5.383 9.826 -9.574 1.00 86.31 160 ILE A CA 1
ATOM 1205 C C . ILE A 1 160 ? 5.109 11.038 -8.667 1.00 86.31 160 ILE A C 1
ATOM 1207 O O . ILE A 1 160 ? 4.981 10.881 -7.451 1.00 86.31 160 ILE A O 1
ATOM 1211 N N . ASN A 1 161 ? 5.012 12.234 -9.249 1.00 89.12 161 ASN A N 1
ATOM 1212 C CA . ASN A 1 161 ? 4.816 13.483 -8.513 1.00 89.12 161 ASN A CA 1
ATOM 1213 C C . ASN A 1 161 ? 3.345 13.926 -8.429 1.00 89.12 161 ASN A C 1
ATOM 1215 O O . ASN A 1 161 ? 3.045 14.873 -7.702 1.00 89.12 161 ASN A O 1
ATOM 1219 N N . ASP A 1 162 ? 2.428 13.247 -9.122 1.00 94.81 162 ASP A N 1
ATOM 1220 C CA . ASP A 1 162 ? 1.003 13.589 -9.145 1.00 94.81 162 ASP A CA 1
ATOM 1221 C C . ASP A 1 162 ? 0.237 12.855 -8.032 1.00 94.81 162 ASP A C 1
ATOM 1223 O O . ASP A 1 162 ? -0.499 11.892 -8.253 1.00 94.81 162 ASP A O 1
ATOM 1227 N N . ILE A 1 163 ? 0.457 13.288 -6.787 1.00 95.62 163 ILE A N 1
ATOM 1228 C CA . ILE A 1 163 ? -0.140 12.654 -5.600 1.00 95.62 163 ILE A CA 1
ATOM 1229 C C . ILE A 1 163 ? -1.666 12.794 -5.604 1.00 95.62 163 ILE A C 1
ATOM 1231 O O . ILE A 1 163 ? -2.370 11.831 -5.292 1.00 95.62 163 ILE A O 1
ATOM 1235 N N . ASP A 1 164 ? -2.179 13.980 -5.934 1.00 96.56 164 ASP A N 1
ATOM 1236 C CA . ASP A 1 164 ? -3.617 14.246 -5.911 1.00 96.56 164 ASP A CA 1
ATOM 1237 C C . ASP A 1 164 ? -4.331 13.523 -7.060 1.00 96.56 164 ASP A C 1
ATOM 1239 O O . ASP A 1 164 ? -5.362 12.895 -6.816 1.00 96.56 164 ASP A O 1
ATOM 1243 N N . GLY A 1 165 ? -3.764 13.500 -8.272 1.00 96.69 165 GLY A N 1
ATOM 1244 C CA . GLY A 1 165 ? -4.326 12.728 -9.380 1.00 96.69 165 GLY A CA 1
ATOM 1245 C C . GLY A 1 165 ? -4.255 11.219 -9.147 1.00 96.69 165 GLY A C 1
ATOM 1246 O O . GLY A 1 165 ? -5.196 10.497 -9.488 1.00 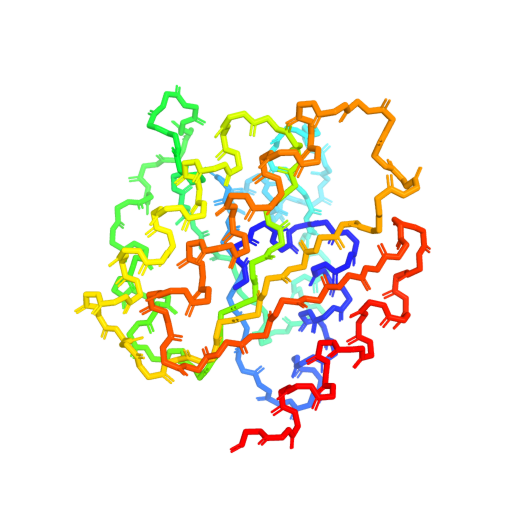96.69 165 GLY A O 1
ATOM 1247 N N . ALA A 1 166 ? -3.200 10.721 -8.492 1.00 97.00 166 ALA A N 1
ATOM 1248 C CA . ALA A 1 166 ? -3.137 9.325 -8.067 1.00 97.00 166 ALA A CA 1
ATOM 1249 C C . ALA A 1 166 ? -4.208 8.981 -7.029 1.00 97.00 166 ALA A C 1
ATOM 1251 O O . ALA A 1 166 ? -4.855 7.939 -7.143 1.00 97.00 166 ALA A O 1
ATOM 1252 N N . CYS A 1 167 ? -4.416 9.857 -6.043 1.00 97.56 167 CYS A N 1
ATOM 1253 C CA . CYS A 1 167 ? -5.483 9.695 -5.066 1.00 97.56 167 CYS A CA 1
ATOM 1254 C C . CYS A 1 167 ? -6.850 9.688 -5.756 1.00 97.56 16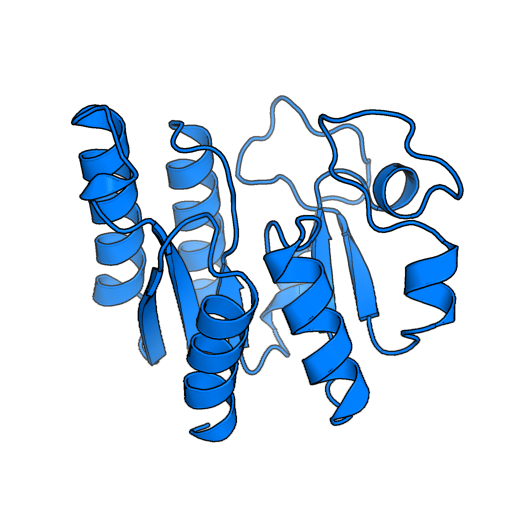7 CYS A C 1
ATOM 1256 O O . CYS A 1 167 ? -7.611 8.751 -5.545 1.00 97.56 167 CYS A O 1
ATOM 1258 N N . GLN A 1 168 ? -7.136 10.666 -6.620 1.00 97.81 168 GLN A N 1
ATOM 1259 C CA . GLN A 1 168 ? -8.425 10.771 -7.307 1.00 97.81 168 GLN A CA 1
ATOM 1260 C C . GLN A 1 168 ? -8.738 9.518 -8.126 1.00 97.81 168 GLN A C 1
ATOM 1262 O O . GLN A 1 168 ? -9.801 8.938 -7.953 1.00 97.81 168 GLN A O 1
ATOM 1267 N N . LYS A 1 169 ? -7.784 9.027 -8.928 1.00 98.12 169 LYS A N 1
ATOM 1268 C CA . LYS A 1 169 ? -7.967 7.796 -9.715 1.00 98.12 169 LYS A CA 1
ATOM 1269 C C . LYS A 1 169 ? -8.274 6.572 -8.850 1.00 98.12 169 LYS A C 1
ATOM 1271 O O . LYS A 1 169 ? -8.998 5.689 -9.291 1.00 98.12 169 LYS A O 1
ATOM 1276 N N . ILE A 1 170 ? -7.692 6.484 -7.651 1.00 98.12 170 ILE A N 1
ATOM 1277 C CA . ILE A 1 170 ? -8.007 5.404 -6.707 1.00 98.12 170 ILE A CA 1
ATOM 1278 C C . ILE A 1 170 ? -9.433 5.573 -6.181 1.00 98.12 170 ILE A C 1
ATOM 1280 O O . ILE A 1 170 ? -10.175 4.596 -6.161 1.00 98.12 170 ILE A O 1
ATOM 1284 N N . MET A 1 171 ? -9.819 6.791 -5.792 1.00 98.00 171 MET A N 1
ATOM 1285 C CA . MET A 1 171 ? -11.166 7.064 -5.284 1.00 98.00 171 MET A CA 1
ATOM 1286 C C . MET A 1 171 ? -12.238 6.797 -6.336 1.00 98.00 171 MET A C 1
ATOM 1288 O O . MET A 1 171 ? -13.213 6.135 -6.019 1.00 98.00 171 MET A O 1
ATOM 1292 N N . ASP A 1 172 ? -12.013 7.178 -7.595 1.00 98.06 172 ASP A N 1
ATOM 1293 C CA . ASP A 1 172 ? -12.952 6.916 -8.693 1.00 98.06 172 ASP A CA 1
ATOM 1294 C C . ASP A 1 172 ? -13.251 5.414 -8.861 1.00 98.06 172 ASP A C 1
ATOM 1296 O O . ASP A 1 172 ? -14.364 5.032 -9.213 1.00 98.06 172 ASP A O 1
ATOM 1300 N N . VAL A 1 173 ? -12.261 4.547 -8.608 1.00 97.88 173 VAL A N 1
ATOM 1301 C CA . VAL A 1 173 ? -12.458 3.088 -8.635 1.00 97.88 173 VAL A CA 1
ATOM 1302 C C . VAL A 1 173 ? -13.224 2.610 -7.402 1.00 97.88 173 VAL A C 1
ATOM 1304 O O . VAL A 1 173 ? -14.074 1.736 -7.533 1.00 97.88 173 VAL A O 1
ATOM 1307 N N . ILE A 1 174 ? -12.924 3.156 -6.220 1.00 97.00 174 ILE A N 1
ATOM 1308 C CA . ILE A 1 174 ? -13.594 2.787 -4.964 1.00 97.00 174 ILE A CA 1
ATOM 1309 C C . ILE A 1 174 ? -15.063 3.224 -4.961 1.00 97.00 174 ILE A C 1
ATOM 1311 O O . ILE A 1 174 ? -15.916 2.434 -4.576 1.00 97.00 174 ILE A O 1
ATOM 1315 N N . ASP A 1 175 ? -15.365 4.432 -5.432 1.00 94.88 175 ASP A N 1
ATOM 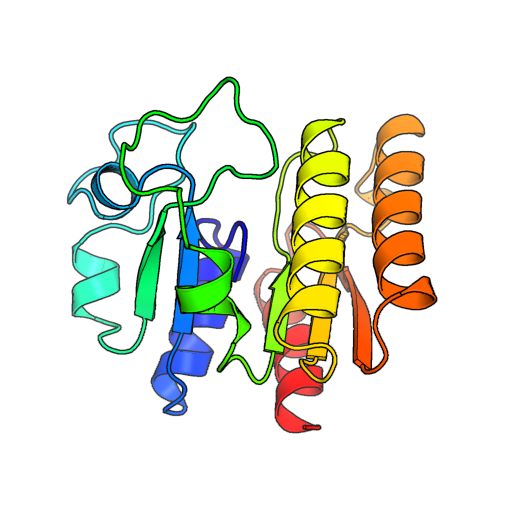1316 C CA . ASP A 1 175 ? -16.726 4.979 -5.504 1.00 94.88 175 ASP A CA 1
ATOM 1317 C C . ASP A 1 175 ? -17.615 4.222 -6.512 1.00 94.88 175 ASP A C 1
ATOM 1319 O O . ASP A 1 175 ? -18.837 4.371 -6.506 1.00 94.88 175 ASP A O 1
ATOM 1323 N N . GLY A 1 176 ? -17.005 3.423 -7.394 1.00 93.25 176 GLY A N 1
ATOM 1324 C CA . GLY A 1 176 ? -17.697 2.557 -8.347 1.00 93.25 176 GLY A CA 1
ATOM 1325 C C . GLY A 1 176 ? -18.025 1.150 -7.833 1.00 93.25 176 GLY A C 1
ATOM 1326 O O . GLY A 1 176 ? -18.600 0.378 -8.605 1.00 93.25 176 GLY A O 1
ATOM 1327 N N . LEU A 1 177 ? -17.633 0.801 -6.599 1.00 90.19 177 LEU A N 1
ATOM 1328 C CA . LEU A 1 177 ? -17.950 -0.479 -5.941 1.00 90.19 177 LEU A CA 1
ATOM 1329 C C . LEU A 1 177 ? -19.356 -0.468 -5.331 1.00 90.19 177 LEU A C 1
ATOM 1331 O O . LEU A 1 177 ? -20.050 -1.499 -5.486 1.00 90.19 177 LEU A O 1
#

Radius of gyration: 15.05 Å; Cα contacts (8 Å, |Δi|>4): 316; chains: 1; bounding box: 33×32×36 Å

pLDDT: mean 91.34, std 9.68, range [53.03, 98.38]

Solvent-accessible surface area (backbone atoms only — not comparable to full-atom values): 9526 Å² total; per-residue (Å²): 46,41,39,19,44,43,73,51,33,48,52,43,42,46,53,43,28,74,76,68,42,82,35,51,30,31,31,45,29,40,70,57,18,38,27,82,57,80,84,57,82,87,48,36,50,62,22,38,69,49,43,71,77,29,79,40,44,45,70,36,33,28,51,68,46,41,87,87,80,58,84,50,92,63,35,70,63,36,59,67,76,58,38,50,82,34,69,59,43,44,39,43,61,66,63,78,50,72,53,34,43,38,27,44,51,48,53,52,54,48,30,58,71,61,29,52,75,28,33,37,34,38,61,44,62,36,70,86,80,42,90,42,70,70,36,48,55,47,52,52,49,41,48,47,54,44,63,78,69,37,83,33,59,46,78,46,71,32,59,90,82,42,48,65,62,45,36,48,58,52,47,61,58,60,78,70,110

Foldseek 3Di:
DEVLLDPLSLVLLQVCLVVPAQEEYEWLDQCQQQDQDNPDPPGHHDYVVSCVVRVSYYYDHACLLPPPPRPDPRNPPCLVVPQQPAQADEDPSDDLDVSSLSSLLVNLVSNLVRPLNHAYEYEDEDVVQVPDPSSVVSLVSSVCSCVVRHPHYDYDYDHPPPSVVSSVVVVVSVVVD

Nearest PDB structures (foldseek):
  8fw5-assembly1_D  TM=6.849E-01  e=6.713E-02  Escherichia coli
  7ux2-assembly1_I  TM=6.755E-01  e=7.546E-02  Homo sapiens
  6ulg-assembly1_F  TM=5.885E-01  e=5.634E-02  Homo sapiens
  7uxt-assembly1_A  TM=4.607E-01  e=4.012E+00  Streptococcus equi
  8qa5-assembly1_A  TM=3.254E-01  e=4.509E+00  Homo sapiens

Secondary structure (DSSP, 8-state):
-BTTTSHHHHHHHHHHHHTT--EEEEES-HHHHT-SS---STT----HHHHHH-TTEEEEE--TT-TTS---S--TTHHHHHTTT-SEEEE----SSHHHHHHHHHHHHHHHHH-TTSEEEEEEE-GGG--SHHHHHHHHHHHHHHHHH-SSEEEEEE-TT-HHHHHHHHHHHHTT-

InterPro domains:
  IPR036291 NAD(P)-binding domain superfamily [SSF51735] (2-97)

Organism: NCBI:txid265543

Sequence (177 aa):
IPGGTGTIGQKVASTLGSQGHSVQILCRNAFLASAPARVSSDFGWVGKSYLNSNPRVSLRDWDGGDLLDIVGQDWLGWQDDALTGADAVINLCGGYTEQRVMACERIVRESLRVNPTAMQITLSPVDEDLSMKLKKDRVALCEKMVKDNCMNSACLRVEINDIDGACQKIMDVIDGL

Mean predicted aligned error: 4.02 Å